Protein AF-A0A4V2YCQ0-F1 (afdb_monomer)

InterPro domains:
  IPR003675 CAAX prenyl protease 2/Lysostaphin resistance protein A-like domain [PF02517] (83-187)

Solvent-accessible surface area (backbone atoms only — not comparable to full-atom values): 12544 Å² total; per-residue (Å²): 129,51,56,66,46,39,62,51,50,31,45,42,30,39,70,73,67,66,42,65,42,38,52,44,40,11,78,81,47,42,80,56,61,72,57,30,61,57,32,40,56,44,32,50,50,26,51,54,44,36,53,56,40,32,58,52,45,44,76,76,55,75,55,100,60,66,82,59,85,74,95,51,56,76,57,49,68,84,68,27,50,62,58,46,51,51,40,71,66,45,38,46,50,35,35,35,18,49,39,43,45,34,59,20,42,43,23,51,53,52,45,64,70,37,81,89,65,92,78,77,85,59,77,65,62,50,56,50,38,70,40,68,59,56,20,36,51,55,26,19,52,52,53,43,69,75,47,60,46,32,75,40,35,34,54,35,52,30,50,51,40,40,53,36,34,48,47,19,64,72,49,20,26,42,42,59,34,27,33,36,48,16,51,51,52,40,50,68,50,46,51,31,44,39,23,65,51,66,73,69,68,84,66,54,41,70,46,53,64,64,49,42,65,37,42,53,59,27,51,50,52,30,51,52,47,49,54,52,49,39,60,74,67,62,56,67,47,83,129

Foldseek 3Di:
DLLVLLVVLLCCCCPVVVHHSQLLFFVVSDPPVVLLVVLLVLLVVLVVLLVVLQVVLCVVPPDPFGLDDDPFDFPDPVQQVVLLCCLVPPLLSNQVSLCSVQLRRQLVVQLVPQDDDPDDDDPPVSVVSNDSVVSQQVSLLVSLVVAQEDDLRSVQSSVLSSLQSVLCQLLRGNSNVSSNRSVVSSCLRSVCSRRVNPPCSRPHYYDDNSSSVSNVVSSVSSSVVSNVVSVVVVHDHDD

Organism: NCBI:txid2530375

Radius of gyration: 19.08 Å; Cα contacts (8 Å, |Δi|>4): 304; chains: 1; bounding box: 44×36×67 Å

Sequence (239 aa):
MLGVLTPLVLLAARLVQRRPWLSVASVVNRIRWRWLLLTCVPALGYLLLSLALGTLVEQIFPTDEPVTPDDGSWVGLAAFVVPALVILLLVPFQSAAEEFVFRGWLVQAVGAYGPDTVDGRSPWFKVIWRTPWPGLVISSVAFVSAHGYTGWAMADIFVFAMVVGWLTVRTGGLEAAITVHALNNVFAFLLPAAMGSLDGWDEQGGAPWTLLVVDLPCLAVYAAAVVWLAKRQRIARVS

Nearest PDB structures (foldseek):
  8ju5-assembly1_A  TM=2.177E-01  e=6.837E+00  Homo sapiens

Structure (mmCIF, N/CA/C/O backbone):
data_AF-A0A4V2YCQ0-F1
#
_entry.id   AF-A0A4V2YCQ0-F1
#
loop_
_atom_site.group_PDB
_atom_site.id
_atom_site.type_symbol
_atom_site.label_atom_id
_atom_site.label_alt_id
_atom_site.label_comp_id
_atom_site.label_asym_id
_atom_site.label_entity_id
_atom_site.label_seq_id
_atom_site.pdbx_PDB_ins_code
_atom_site.Cartn_x
_atom_site.Cartn_y
_atom_site.Cartn_z
_atom_site.occupancy
_atom_site.B_iso_or_equiv
_atom_site.auth_seq_id
_atom_site.auth_comp_id
_atom_site.auth_asym_id
_atom_site.auth_atom_id
_atom_site.pdbx_PDB_model_num
ATOM 1 N N . MET A 1 1 ? 0.955 -15.958 -6.058 1.00 50.44 1 MET A N 1
ATOM 2 C CA . MET A 1 1 ? 0.231 -16.844 -5.107 1.00 50.44 1 MET A CA 1
ATOM 3 C C . MET A 1 1 ? -0.636 -16.114 -4.062 1.00 50.44 1 MET A C 1
ATOM 5 O O . MET A 1 1 ? -1.374 -16.786 -3.354 1.00 50.44 1 MET A O 1
ATOM 9 N N . LEU A 1 2 ? -0.645 -14.774 -3.971 1.00 54.44 2 LEU A N 1
ATOM 10 C CA . LEU A 1 2 ? -1.292 -14.066 -2.848 1.00 54.44 2 LEU A CA 1
ATOM 11 C C . LEU A 1 2 ? -2.802 -13.794 -3.008 1.00 54.44 2 LEU A C 1
ATOM 13 O O . LEU A 1 2 ? -3.494 -13.650 -2.007 1.00 54.44 2 LEU A O 1
ATOM 17 N N . GLY A 1 3 ? -3.363 -13.841 -4.225 1.00 56.09 3 GLY A N 1
ATOM 18 C CA . GLY A 1 3 ? -4.815 -13.688 -4.440 1.00 56.09 3 GLY A CA 1
ATOM 19 C C . GLY A 1 3 ? -5.680 -14.755 -3.743 1.00 56.09 3 GLY A C 1
ATOM 20 O O . GLY A 1 3 ? -6.834 -14.504 -3.404 1.00 56.09 3 GLY A O 1
ATOM 21 N N . VAL A 1 4 ? -5.108 -15.930 -3.449 1.00 63.91 4 VAL A N 1
ATOM 22 C CA . VAL A 1 4 ? -5.769 -17.017 -2.696 1.00 63.91 4 VAL A CA 1
ATOM 23 C C . VAL A 1 4 ? -5.915 -16.672 -1.207 1.00 63.91 4 VAL A C 1
ATOM 25 O O . VAL A 1 4 ? -6.742 -17.259 -0.506 1.00 63.91 4 VAL A O 1
ATOM 28 N N . LEU A 1 5 ? -5.164 -15.688 -0.706 1.00 76.50 5 LEU A N 1
ATOM 29 C CA . LEU A 1 5 ? -5.215 -15.304 0.700 1.00 76.50 5 LEU A CA 1
ATOM 30 C C . LEU A 1 5 ? -6.461 -14.487 1.045 1.00 76.50 5 LEU A C 1
ATOM 32 O O . LEU A 1 5 ? -6.921 -14.568 2.182 1.00 76.50 5 LEU A O 1
ATOM 36 N N . THR A 1 6 ? -7.066 -13.755 0.099 1.00 79.94 6 THR A N 1
ATOM 37 C CA . THR A 1 6 ? -8.280 -12.974 0.397 1.00 79.94 6 THR A CA 1
ATOM 38 C C . THR A 1 6 ? -9.436 -13.869 0.854 1.00 79.94 6 THR A C 1
ATOM 40 O O . THR A 1 6 ? -9.960 -13.621 1.941 1.00 79.94 6 THR A O 1
ATOM 43 N N . PRO A 1 7 ? -9.816 -14.949 0.134 1.00 81.44 7 PRO A N 1
ATOM 44 C CA . PRO A 1 7 ? -10.815 -15.893 0.631 1.00 81.44 7 PRO A CA 1
ATOM 45 C C . PRO A 1 7 ? -10.468 -16.474 2.006 1.00 81.44 7 PRO A C 1
ATOM 47 O O . PRO A 1 7 ? -11.339 -16.540 2.870 1.00 81.44 7 PRO A O 1
ATOM 50 N N . LEU A 1 8 ? -9.203 -16.840 2.244 1.00 85.38 8 LEU A N 1
ATOM 51 C CA . LEU A 1 8 ? -8.760 -17.399 3.526 1.00 85.38 8 LEU A CA 1
ATOM 52 C C . LEU A 1 8 ? -8.914 -16.400 4.676 1.00 85.38 8 LEU A C 1
ATOM 54 O O . LEU A 1 8 ? -9.404 -16.769 5.741 1.00 85.38 8 LEU A O 1
ATOM 58 N N . VAL A 1 9 ? -8.574 -15.131 4.453 1.00 84.31 9 VAL A N 1
ATOM 59 C CA . VAL A 1 9 ? -8.764 -14.051 5.430 1.00 84.31 9 VAL A CA 1
ATOM 60 C C . VAL A 1 9 ? -10.245 -13.849 5.755 1.00 84.31 9 VAL A C 1
ATOM 62 O O . VAL A 1 9 ? -10.619 -13.755 6.928 1.00 84.31 9 VAL A O 1
ATOM 65 N N . LEU A 1 10 ? -11.104 -13.816 4.734 1.00 85.25 10 LEU A N 1
ATOM 66 C CA . LEU A 1 10 ? -12.549 -13.649 4.917 1.00 85.25 10 LEU A CA 1
ATOM 67 C C . LEU A 1 10 ? -13.162 -14.840 5.671 1.00 85.25 10 LEU A C 1
ATOM 69 O O . LEU A 1 10 ? -14.001 -14.653 6.560 1.00 85.25 10 LEU A O 1
ATOM 73 N N . LEU A 1 11 ? -12.713 -16.059 5.360 1.00 86.38 11 LEU A N 1
ATOM 74 C CA . LEU A 1 11 ? -13.112 -17.278 6.061 1.00 86.38 11 LEU A CA 1
ATOM 75 C C . LEU A 1 11 ? -12.599 -17.293 7.503 1.00 86.38 11 LEU A C 1
ATOM 77 O O . LEU A 1 11 ? -13.373 -17.605 8.404 1.00 86.38 11 LEU A O 1
ATOM 81 N N . ALA A 1 12 ? -11.352 -16.893 7.758 1.00 85.62 12 ALA A N 1
ATOM 82 C CA . ALA A 1 12 ? -10.812 -16.775 9.111 1.00 85.62 12 ALA A CA 1
ATOM 83 C C . ALA A 1 12 ? -11.624 -15.773 9.950 1.00 85.62 12 ALA A C 1
ATOM 85 O O . ALA A 1 12 ? -12.001 -16.074 11.085 1.00 85.62 12 ALA A O 1
ATOM 86 N N . ALA A 1 13 ? -11.985 -14.620 9.376 1.00 84.00 13 ALA A N 1
ATOM 87 C CA . ALA A 1 13 ? -12.852 -13.648 10.037 1.00 84.00 13 ALA A CA 1
ATOM 88 C C . ALA A 1 13 ? -14.231 -14.244 10.383 1.00 84.00 13 ALA A C 1
ATOM 90 O O . ALA A 1 13 ? -14.719 -14.086 11.505 1.00 84.00 13 ALA A O 1
ATOM 91 N N . ARG A 1 14 ? -14.851 -14.973 9.448 1.00 87.81 14 ARG A N 1
ATOM 92 C CA . ARG A 1 14 ? -16.209 -15.509 9.627 1.00 87.81 14 ARG A CA 1
ATOM 93 C C . ARG A 1 14 ? -16.289 -16.747 10.516 1.00 87.81 14 ARG A C 1
ATOM 95 O O . ARG A 1 14 ? -17.234 -16.856 11.302 1.00 87.81 14 ARG A O 1
ATOM 102 N N . LEU A 1 15 ? -15.369 -17.689 10.327 1.00 89.50 15 LEU A N 1
ATOM 103 C CA . LEU A 1 15 ? -15.411 -19.033 10.906 1.00 89.50 15 LEU A CA 1
ATOM 104 C C . LEU A 1 15 ? -14.637 -19.113 12.222 1.00 89.50 15 LEU A C 1
ATOM 106 O O . LEU A 1 15 ? -15.140 -19.697 13.178 1.00 89.50 15 LEU A O 1
ATOM 110 N N . VAL A 1 16 ? -13.454 -18.493 12.289 1.00 87.00 16 VAL A N 1
ATOM 111 C CA . VAL A 1 16 ? -12.595 -18.528 13.484 1.00 87.00 16 VAL A CA 1
ATOM 112 C C . VAL A 1 16 ? -12.946 -17.376 14.422 1.00 87.00 16 VAL A C 1
ATOM 114 O O . VAL A 1 16 ? -13.265 -17.598 15.586 1.00 87.00 16 VAL A O 1
ATOM 117 N N . GLN A 1 17 ? -12.961 -16.144 13.907 1.00 84.88 17 GLN A N 1
ATOM 118 C CA . GLN A 1 17 ? -13.181 -14.935 14.715 1.00 84.88 17 GLN A CA 1
ATOM 119 C C . GLN A 1 17 ? -14.668 -14.580 14.898 1.00 84.88 17 GLN A C 1
ATOM 121 O O . GLN A 1 17 ? -14.986 -13.638 15.618 1.00 84.88 17 GLN A O 1
ATOM 126 N N . ARG A 1 18 ? -15.582 -15.320 14.248 1.00 87.62 18 ARG A N 1
ATOM 127 C CA . ARG A 1 18 ? -17.049 -15.178 14.356 1.00 87.62 18 ARG A CA 1
ATOM 128 C C . ARG A 1 18 ? -17.575 -13.749 14.156 1.00 87.62 18 ARG A C 1
ATOM 130 O O . ARG A 1 18 ? -18.602 -13.376 14.719 1.00 87.62 18 ARG A O 1
ATOM 137 N N . ARG A 1 19 ? -16.914 -12.967 13.305 1.00 88.75 19 ARG A N 1
ATOM 138 C CA . ARG A 1 19 ? -17.317 -11.603 12.926 1.00 88.75 19 ARG A CA 1
ATOM 139 C C . ARG A 1 19 ? -17.749 -11.546 11.455 1.00 88.75 19 ARG A C 1
ATOM 141 O O . ARG A 1 19 ? -17.510 -12.506 10.716 1.00 88.75 19 ARG A O 1
ATOM 148 N N . PRO A 1 20 ? -18.409 -10.468 10.991 1.00 89.50 20 PRO A N 1
ATOM 149 C CA . PRO A 1 20 ? -18.735 -10.322 9.578 1.00 89.50 20 PRO A CA 1
ATOM 150 C C . PRO A 1 20 ? -17.465 -10.438 8.728 1.00 89.50 20 PRO A C 1
ATOM 152 O O . PRO A 1 20 ? -16.500 -9.726 8.961 1.00 89.50 20 PRO A O 1
ATOM 155 N N . TRP A 1 21 ? -17.471 -11.319 7.730 1.00 88.69 21 TRP A N 1
ATOM 156 C CA . TRP A 1 21 ? -16.354 -11.540 6.803 1.00 88.69 21 TRP A CA 1
ATOM 157 C C . TRP A 1 21 ? -15.720 -10.247 6.262 1.00 88.69 21 TRP A C 1
ATOM 159 O O . TRP A 1 21 ? -14.503 -10.099 6.271 1.00 88.69 21 TRP A O 1
ATOM 169 N N . LEU A 1 22 ? -16.540 -9.271 5.863 1.00 90.88 22 LEU A N 1
ATOM 170 C CA . LEU A 1 22 ? -16.083 -7.993 5.316 1.00 90.88 22 LEU A CA 1
ATOM 171 C C . LEU A 1 22 ? -15.735 -6.928 6.371 1.00 90.88 22 LEU A C 1
ATOM 173 O O . LEU A 1 22 ? -15.397 -5.809 5.987 1.00 90.88 22 LEU A O 1
ATOM 177 N N . SER A 1 23 ? -15.743 -7.242 7.672 1.00 91.00 23 SER A N 1
ATOM 178 C CA . SER A 1 23 ? -15.248 -6.320 8.715 1.00 91.00 23 SER A CA 1
ATOM 179 C C . SER A 1 23 ? -13.762 -5.997 8.557 1.00 91.00 23 SER A C 1
ATOM 181 O O . SER A 1 23 ? -13.260 -5.005 9.078 1.00 91.00 23 SER A O 1
ATOM 183 N N . VAL A 1 24 ? -13.049 -6.850 7.824 1.00 92.75 24 VAL A N 1
ATOM 184 C CA . VAL A 1 24 ? -11.653 -6.654 7.439 1.00 92.75 24 VAL A CA 1
ATOM 185 C C . VAL A 1 24 ? -11.507 -5.507 6.430 1.00 92.75 24 VAL A C 1
ATOM 187 O O . VAL A 1 24 ? -10.504 -4.803 6.450 1.00 92.75 24 VAL A O 1
ATOM 190 N N . ALA A 1 25 ? -12.517 -5.286 5.580 1.00 94.44 25 ALA A N 1
ATOM 191 C CA . ALA A 1 25 ? -12.468 -4.307 4.496 1.00 94.44 25 ALA A CA 1
ATOM 192 C C . ALA A 1 25 ? -12.643 -2.865 4.995 1.00 94.44 25 ALA A C 1
ATOM 194 O O . ALA A 1 25 ? -11.950 -1.952 4.545 1.00 94.44 25 ALA A O 1
ATOM 195 N N . SER A 1 26 ? -13.604 -2.651 5.896 1.00 96.00 26 SER A N 1
ATOM 196 C CA . SER A 1 26 ? -13.897 -1.344 6.484 1.00 96.00 26 SER A CA 1
ATOM 197 C C . SER A 1 26 ? -14.815 -1.457 7.701 1.00 96.00 26 SER A C 1
ATOM 199 O O . SER A 1 26 ? -15.478 -2.474 7.914 1.00 96.00 26 SER A O 1
ATOM 201 N N . VAL A 1 27 ? -14.949 -0.355 8.442 1.00 94.62 27 VAL A N 1
ATOM 202 C CA . VAL A 1 27 ? -15.878 -0.218 9.579 1.00 94.62 27 VAL A CA 1
ATOM 203 C C . VAL A 1 27 ? -17.353 -0.376 9.187 1.00 94.62 27 VAL A C 1
ATOM 205 O O . VAL A 1 27 ? -18.195 -0.600 10.050 1.00 94.62 27 VAL A O 1
ATOM 208 N N . VAL A 1 28 ? -17.683 -0.272 7.893 1.00 95.38 28 VAL A N 1
ATOM 209 C CA . VAL A 1 28 ? -19.045 -0.472 7.364 1.00 95.38 28 VAL A CA 1
ATOM 210 C C . VAL A 1 28 ? -19.243 -1.858 6.737 1.00 95.38 28 VAL A C 1
ATOM 212 O O . VAL A 1 28 ? -20.262 -2.089 6.090 1.00 95.38 28 VAL A O 1
ATOM 215 N N . ASN A 1 29 ? -18.289 -2.779 6.917 1.00 94.19 29 ASN A N 1
ATOM 216 C CA . ASN A 1 29 ? -18.328 -4.158 6.417 1.00 94.19 29 ASN A CA 1
ATOM 217 C C . ASN A 1 29 ? -18.487 -4.278 4.887 1.00 94.19 29 ASN A C 1
ATOM 219 O O . ASN A 1 29 ? -19.166 -5.179 4.397 1.00 94.19 29 ASN A O 1
ATOM 223 N N . ARG A 1 30 ? -17.901 -3.354 4.118 1.00 94.69 30 ARG A N 1
ATOM 224 C CA . ARG A 1 30 ? -17.874 -3.393 2.642 1.00 94.69 30 ARG A CA 1
ATOM 225 C C . ARG A 1 30 ? -16.781 -2.496 2.075 1.00 94.69 30 ARG A C 1
ATOM 227 O O . ARG A 1 30 ? -16.383 -1.534 2.726 1.00 94.69 30 ARG A O 1
ATOM 234 N N . ILE A 1 31 ? -16.374 -2.738 0.833 1.00 96.06 31 ILE A N 1
ATOM 235 C CA . ILE A 1 31 ? -15.553 -1.778 0.088 1.00 96.06 31 ILE A CA 1
ATOM 236 C C . ILE A 1 31 ? -16.415 -0.575 -0.295 1.00 96.06 31 ILE A C 1
ATOM 238 O O . ILE A 1 31 ? -17.474 -0.709 -0.919 1.00 96.06 31 ILE A O 1
ATOM 242 N N . ARG A 1 32 ? -15.971 0.624 0.082 1.00 97.25 32 ARG A N 1
ATOM 243 C CA . ARG A 1 32 ? -16.622 1.880 -0.296 1.00 97.25 32 ARG A CA 1
ATOM 244 C C . ARG A 1 32 ? -16.119 2.282 -1.679 1.00 97.25 32 ARG A C 1
ATOM 246 O O . ARG A 1 32 ? -15.252 3.136 -1.794 1.00 97.25 32 ARG A O 1
ATOM 253 N N . TRP A 1 33 ? -16.677 1.690 -2.735 1.00 97.00 33 TRP A N 1
ATOM 254 C CA . TRP A 1 33 ? -16.222 1.889 -4.122 1.00 97.00 33 TRP A CA 1
ATOM 255 C C . TRP A 1 33 ? -16.051 3.353 -4.531 1.00 97.00 33 TRP A C 1
ATOM 257 O O . TRP A 1 33 ? -15.030 3.717 -5.100 1.00 97.00 33 TRP A O 1
ATOM 267 N N . ARG A 1 34 ? -17.002 4.225 -4.174 1.00 97.06 34 ARG A N 1
ATOM 268 C CA . ARG A 1 34 ? -16.870 5.666 -4.438 1.00 97.06 34 ARG A CA 1
ATOM 269 C C . ARG A 1 34 ? -15.651 6.273 -3.734 1.00 97.06 34 ARG A C 1
ATOM 271 O O . ARG A 1 34 ? -14.993 7.125 -4.309 1.00 97.06 34 ARG A O 1
ATOM 278 N N . TRP A 1 35 ? -15.361 5.858 -2.502 1.00 97.94 35 TRP A N 1
ATOM 279 C CA . TRP A 1 35 ? -14.178 6.310 -1.770 1.00 97.94 35 TRP A CA 1
ATOM 280 C C . TRP A 1 35 ? -12.891 5.767 -2.394 1.00 97.94 35 TRP A C 1
ATOM 282 O O . TRP A 1 35 ? -11.982 6.551 -2.625 1.00 97.94 35 TRP A O 1
ATOM 292 N N . LEU A 1 36 ? -12.866 4.481 -2.756 1.00 98.06 36 LEU A N 1
ATOM 293 C CA . LEU A 1 36 ? -11.752 3.843 -3.464 1.00 98.06 36 LEU A CA 1
ATOM 294 C C . LEU A 1 36 ? -11.399 4.589 -4.758 1.00 98.06 36 LEU A C 1
ATOM 296 O O . LEU A 1 36 ? -10.252 4.970 -4.963 1.00 98.06 36 LEU A O 1
ATOM 300 N N . LEU A 1 37 ? -12.398 4.883 -5.595 1.00 97.62 37 LEU A N 1
ATOM 301 C CA . LEU A 1 37 ? -12.187 5.637 -6.834 1.00 97.62 37 LEU A CA 1
ATOM 302 C C . LEU A 1 37 ? -11.704 7.071 -6.569 1.00 97.62 37 LEU A C 1
ATOM 304 O O . LEU A 1 37 ? -10.873 7.592 -7.307 1.00 97.62 37 LEU A O 1
ATOM 308 N N . LEU A 1 38 ? -12.193 7.718 -5.508 1.00 97.88 38 LEU A N 1
ATOM 309 C CA . LEU A 1 38 ? -11.736 9.056 -5.123 1.00 97.88 38 LEU A CA 1
ATOM 310 C C . LEU A 1 38 ? -10.291 9.054 -4.608 1.00 97.88 38 LEU A C 1
ATOM 312 O O . LEU A 1 38 ? -9.570 10.020 -4.856 1.00 97.88 38 LEU A O 1
ATOM 316 N N . THR A 1 39 ? -9.849 7.990 -3.929 1.00 98.06 39 THR A N 1
ATOM 317 C CA . THR A 1 39 ? -8.457 7.847 -3.476 1.00 98.06 39 THR A CA 1
ATOM 318 C C . THR A 1 39 ? -7.479 7.561 -4.614 1.00 98.06 39 THR A C 1
ATOM 320 O O . THR A 1 39 ? -6.279 7.737 -4.416 1.00 98.06 39 THR A O 1
ATOM 323 N N . CYS A 1 40 ? -7.957 7.241 -5.824 1.00 98.12 40 CYS A N 1
ATOM 324 C CA . CYS A 1 40 ? -7.090 7.154 -7.005 1.00 98.12 40 CYS A CA 1
ATOM 325 C C . CYS A 1 40 ? -6.440 8.500 -7.323 1.00 98.12 40 CYS A C 1
ATOM 327 O O . CYS A 1 40 ? -5.292 8.530 -7.739 1.00 98.12 40 CYS A O 1
ATOM 329 N N . VAL A 1 41 ? -7.128 9.621 -7.081 1.00 98.25 41 VAL A N 1
ATOM 330 C CA . VAL A 1 41 ? -6.589 10.962 -7.360 1.00 98.25 41 VAL A CA 1
ATOM 331 C C . VAL A 1 41 ? -5.325 11.268 -6.539 1.00 98.25 41 VAL A C 1
ATOM 333 O O . VAL A 1 41 ? -4.296 11.557 -7.147 1.00 98.25 41 VAL A O 1
ATOM 336 N N . PRO A 1 42 ? -5.328 11.196 -5.190 1.00 98.31 42 PRO A N 1
ATOM 337 C CA . PRO A 1 42 ? -4.104 11.404 -4.421 1.00 98.31 42 PRO A CA 1
ATOM 338 C C . PRO A 1 42 ? -3.047 10.326 -4.687 1.00 98.31 42 PRO A C 1
ATOM 340 O O . PRO A 1 42 ? -1.866 10.645 -4.628 1.00 98.31 42 PRO A O 1
ATOM 343 N N . ALA A 1 43 ? -3.433 9.089 -5.015 1.00 98.25 43 ALA A N 1
ATOM 344 C CA . ALA A 1 43 ? -2.475 8.035 -5.351 1.00 98.25 43 ALA A CA 1
ATOM 345 C C . ALA A 1 43 ? -1.763 8.292 -6.693 1.00 98.25 43 ALA A C 1
ATOM 347 O O . ALA A 1 43 ? -0.556 8.111 -6.792 1.00 98.25 43 ALA A O 1
ATOM 348 N N . LEU A 1 44 ? -2.471 8.803 -7.705 1.00 98.06 44 LEU A N 1
ATOM 349 C CA . LEU A 1 44 ? -1.846 9.299 -8.936 1.00 98.06 44 LEU A CA 1
ATOM 350 C C . LEU A 1 44 ? -0.938 10.502 -8.650 1.00 98.06 44 LEU A C 1
ATOM 352 O O . LEU A 1 44 ? 0.148 10.594 -9.209 1.00 98.06 4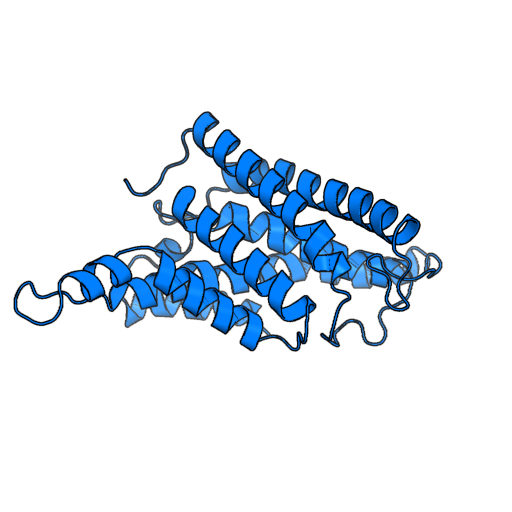4 LEU A O 1
ATOM 356 N N . GLY A 1 45 ? -1.349 11.399 -7.746 1.00 98.12 45 GLY A N 1
ATOM 357 C CA . GLY A 1 45 ? -0.505 12.505 -7.285 1.00 98.12 45 GLY A CA 1
ATOM 358 C C . GLY A 1 45 ? 0.790 12.032 -6.617 1.00 98.12 45 GLY A C 1
ATOM 359 O O . GLY A 1 45 ? 1.844 12.598 -6.886 1.00 98.12 45 GLY A O 1
ATOM 360 N N . TYR A 1 46 ? 0.719 10.976 -5.802 1.00 98.06 46 TYR A N 1
ATOM 361 C CA . TYR A 1 46 ? 1.881 10.308 -5.213 1.00 98.06 46 TYR A CA 1
ATOM 362 C C . TYR A 1 46 ? 2.834 9.780 -6.292 1.00 98.06 46 TYR A C 1
ATOM 364 O O . TYR A 1 46 ? 4.018 10.091 -6.245 1.00 98.06 46 TYR A O 1
ATOM 372 N N . LEU A 1 47 ? 2.319 9.073 -7.304 1.00 96.19 47 LEU A N 1
ATOM 373 C CA . LEU A 1 47 ? 3.139 8.542 -8.398 1.00 96.19 47 LEU A CA 1
ATOM 374 C C . LEU A 1 47 ? 3.825 9.642 -9.209 1.00 96.19 47 LEU A C 1
ATOM 376 O O . LEU A 1 47 ? 5.022 9.568 -9.467 1.00 96.19 47 LEU A O 1
ATOM 380 N N . LEU A 1 48 ? 3.079 10.679 -9.596 1.00 96.31 48 LEU A N 1
ATOM 381 C CA . LEU A 1 48 ? 3.633 11.797 -10.363 1.00 96.31 48 LEU A CA 1
ATOM 382 C C . LEU A 1 48 ? 4.703 12.550 -9.571 1.00 96.31 48 LEU A C 1
ATOM 384 O O . LEU A 1 48 ? 5.720 12.945 -10.137 1.00 96.31 48 LEU A O 1
ATOM 388 N N . LEU A 1 49 ? 4.482 12.738 -8.268 1.00 96.88 49 LEU A N 1
ATOM 389 C CA . LEU A 1 49 ? 5.461 13.371 -7.396 1.00 96.88 49 LEU A CA 1
ATOM 390 C C . LEU A 1 49 ? 6.703 12.493 -7.214 1.00 96.88 49 LEU A C 1
ATOM 392 O O . LEU A 1 49 ? 7.807 13.021 -7.274 1.00 96.88 49 LEU A O 1
ATOM 396 N N . SER A 1 50 ? 6.528 11.180 -7.056 1.00 94.88 50 SER A N 1
ATOM 397 C CA . SER A 1 50 ? 7.628 10.219 -6.940 1.00 94.88 50 SER A CA 1
ATOM 398 C C . SER A 1 50 ? 8.502 10.217 -8.197 1.00 94.88 50 SER A C 1
ATOM 400 O O . SER A 1 50 ? 9.715 10.359 -8.093 1.00 94.88 50 SER A O 1
ATOM 402 N N . LEU A 1 51 ? 7.900 10.218 -9.393 1.00 92.31 51 LEU A N 1
ATOM 403 C CA . LEU A 1 51 ? 8.637 10.349 -10.657 1.00 92.31 51 LEU A CA 1
ATOM 404 C C . LEU A 1 51 ? 9.378 11.694 -10.768 1.00 92.31 51 LEU A C 1
ATOM 406 O O . LEU A 1 51 ? 10.551 11.742 -11.141 1.00 92.31 51 LEU A O 1
ATOM 410 N N . ALA A 1 52 ? 8.712 12.802 -10.431 1.00 94.19 52 ALA A N 1
ATOM 411 C CA . ALA A 1 52 ? 9.312 14.135 -10.506 1.00 94.19 52 ALA A CA 1
ATOM 412 C C . ALA A 1 52 ? 10.470 14.319 -9.509 1.00 94.19 52 ALA A C 1
ATOM 414 O O . ALA A 1 52 ? 11.487 14.924 -9.841 1.00 94.19 52 ALA A O 1
ATOM 415 N N . LEU A 1 53 ? 10.331 13.804 -8.287 1.00 94.44 53 LEU A N 1
ATOM 416 C CA . LEU A 1 53 ? 11.386 13.871 -7.279 1.00 94.44 53 LEU A CA 1
ATOM 417 C C . LEU A 1 53 ? 12.499 12.857 -7.543 1.00 94.44 53 LEU A C 1
ATOM 419 O O . LEU A 1 53 ? 13.653 13.204 -7.328 1.00 94.44 53 LEU A O 1
ATOM 423 N N . GLY A 1 54 ? 12.181 11.662 -8.045 1.00 91.75 54 GLY A N 1
ATOM 424 C CA . GLY A 1 54 ? 13.165 10.659 -8.456 1.00 91.75 54 GLY A CA 1
ATOM 425 C C . GLY A 1 54 ? 14.123 11.220 -9.503 1.00 91.75 54 GLY A C 1
ATOM 426 O O . GLY A 1 54 ? 15.326 11.276 -9.264 1.00 91.75 54 GLY A O 1
ATOM 427 N N . THR A 1 55 ? 13.575 11.770 -10.591 1.00 90.00 55 THR A N 1
ATOM 428 C CA . THR A 1 55 ? 14.375 12.410 -11.653 1.00 90.00 55 THR A CA 1
ATOM 429 C C . THR A 1 55 ? 15.200 13.599 -11.150 1.00 90.00 55 THR A C 1
ATOM 431 O O . THR A 1 55 ? 16.355 13.764 -11.536 1.00 90.00 55 THR A O 1
ATOM 434 N N . LEU A 1 56 ? 14.646 14.433 -10.261 1.00 91.88 56 LEU A N 1
ATOM 435 C CA . LEU A 1 56 ? 15.384 15.551 -9.665 1.00 91.88 56 LEU A CA 1
ATOM 436 C C . LEU A 1 56 ? 16.531 15.069 -8.765 1.00 91.88 56 LEU A C 1
ATOM 438 O O . LEU A 1 56 ? 17.622 15.635 -8.796 1.00 91.88 56 LEU A O 1
ATOM 442 N N . VAL A 1 57 ? 16.287 14.052 -7.940 1.00 90.94 57 VAL A N 1
ATOM 443 C CA . VAL A 1 57 ? 17.285 13.523 -7.007 1.00 90.94 57 VAL A CA 1
ATOM 444 C C . VAL A 1 57 ? 18.422 12.845 -7.755 1.00 90.94 57 VAL A C 1
ATOM 446 O O . VAL A 1 57 ? 19.565 13.075 -7.383 1.00 90.94 57 VAL A O 1
ATOM 449 N N . GLU A 1 58 ? 18.151 12.120 -8.837 1.00 87.88 58 GLU A N 1
ATOM 450 C CA . GLU A 1 58 ? 19.192 11.545 -9.701 1.00 87.88 58 GLU A CA 1
ATOM 451 C C . GLU A 1 58 ? 20.101 12.613 -10.321 1.00 87.88 58 GLU A C 1
ATOM 453 O O . GLU A 1 58 ? 21.315 12.434 -10.383 1.00 87.88 58 GLU A O 1
ATOM 458 N N . GLN A 1 59 ? 19.543 13.762 -10.720 1.00 88.56 59 GLN A N 1
ATOM 459 C CA . GLN A 1 59 ? 20.335 14.878 -11.250 1.00 88.56 59 GLN A CA 1
ATOM 460 C C . GLN A 1 59 ? 21.258 15.517 -10.201 1.00 88.56 59 GLN A C 1
ATOM 462 O O . GLN A 1 59 ? 22.291 16.085 -10.556 1.00 88.56 59 GLN A O 1
ATOM 467 N N . ILE A 1 60 ? 20.888 15.461 -8.918 1.00 91.00 60 ILE A N 1
ATOM 468 C CA . ILE A 1 60 ? 21.645 16.076 -7.816 1.00 91.00 60 ILE A CA 1
ATOM 469 C C . ILE A 1 60 ? 22.613 15.068 -7.175 1.00 91.00 60 ILE A C 1
ATOM 471 O O . ILE A 1 60 ? 23.729 15.429 -6.799 1.00 91.00 60 ILE A O 1
ATOM 475 N N . PHE A 1 61 ? 22.184 13.815 -7.046 1.00 88.00 61 PHE A N 1
ATOM 476 C CA . PHE A 1 61 ? 22.872 12.714 -6.379 1.00 88.00 61 PHE A CA 1
ATOM 477 C C . PHE A 1 61 ? 22.898 11.486 -7.300 1.00 88.00 61 PHE A C 1
ATOM 479 O O . PHE A 1 61 ? 22.155 10.533 -7.057 1.00 88.00 61 PHE A O 1
ATOM 486 N N . PRO A 1 62 ? 23.731 11.487 -8.353 1.00 82.25 62 PRO A N 1
ATOM 487 C CA . PRO A 1 62 ? 23.849 10.333 -9.234 1.00 82.25 62 PRO A CA 1
ATOM 488 C C . PRO A 1 62 ? 24.351 9.120 -8.440 1.00 82.25 62 PRO A C 1
ATOM 490 O O . PRO A 1 62 ? 25.363 9.198 -7.736 1.00 82.25 62 PRO A O 1
ATOM 493 N N . THR A 1 63 ? 23.623 8.011 -8.537 1.00 74.19 63 THR A N 1
ATOM 494 C CA . THR A 1 63 ? 23.936 6.723 -7.907 1.00 74.19 63 THR A CA 1
ATOM 495 C C . THR A 1 63 ? 24.099 5.647 -8.976 1.00 74.19 63 THR A C 1
ATOM 497 O O . THR A 1 63 ? 23.461 5.727 -10.021 1.00 74.19 63 THR A O 1
ATOM 500 N N . ASP A 1 64 ? 24.921 4.627 -8.707 1.00 75.25 64 ASP A N 1
ATOM 501 C CA . ASP A 1 64 ? 25.107 3.484 -9.624 1.00 75.25 64 ASP A CA 1
ATOM 502 C C . ASP A 1 64 ? 23.841 2.609 -9.748 1.00 75.25 64 ASP A C 1
ATOM 504 O O . ASP A 1 64 ? 23.703 1.841 -10.693 1.00 75.25 64 ASP A O 1
ATOM 508 N N . GLU A 1 65 ? 22.905 2.748 -8.804 1.00 72.25 65 GLU A N 1
ATOM 509 C CA . GLU A 1 65 ? 21.551 2.198 -8.878 1.00 72.25 65 GLU A CA 1
ATOM 510 C C . GLU A 1 65 ? 20.556 3.359 -9.012 1.00 72.25 65 GLU A C 1
ATOM 512 O O . GLU A 1 65 ? 20.354 4.085 -8.029 1.00 72.25 65 GLU A O 1
ATOM 517 N N . PRO A 1 66 ? 19.984 3.610 -10.202 1.00 67.50 66 PRO A N 1
ATOM 518 C CA . PRO A 1 66 ? 19.020 4.686 -10.392 1.00 67.50 66 PRO A CA 1
ATOM 519 C C . PRO A 1 66 ? 17.696 4.378 -9.675 1.00 67.50 66 PRO A C 1
ATOM 521 O O . PRO A 1 66 ? 17.323 3.225 -9.458 1.00 67.50 66 PRO A O 1
ATOM 524 N N . VAL A 1 67 ? 16.990 5.434 -9.267 1.00 68.88 67 VAL A N 1
ATOM 525 C CA . VAL A 1 67 ? 15.670 5.337 -8.617 1.00 68.88 67 VAL A CA 1
ATOM 526 C C . VAL A 1 67 ? 14.581 5.112 -9.671 1.00 68.88 67 VAL A C 1
ATOM 528 O O . VAL A 1 67 ? 13.557 4.482 -9.401 1.00 68.88 67 VAL A O 1
ATOM 531 N N . THR A 1 68 ? 14.798 5.631 -10.876 1.00 67.00 68 THR A N 1
ATOM 532 C CA . THR A 1 68 ? 13.969 5.426 -12.054 1.00 67.00 68 THR A CA 1
ATOM 533 C C . THR A 1 68 ? 14.507 4.259 -12.892 1.00 67.00 68 THR A C 1
ATOM 535 O O . THR A 1 68 ? 15.714 4.022 -12.924 1.00 67.00 68 THR A O 1
ATOM 538 N N . PRO A 1 69 ? 13.624 3.460 -13.520 1.00 62.38 69 PRO A N 1
ATOM 539 C CA . PRO A 1 69 ? 14.058 2.296 -14.283 1.00 62.38 69 PRO A CA 1
ATOM 540 C C . PRO A 1 69 ? 14.862 2.693 -15.536 1.00 62.38 69 PRO A C 1
ATOM 542 O O . PRO A 1 69 ? 14.580 3.718 -16.151 1.00 62.38 69 PRO A O 1
ATOM 545 N N . ASP A 1 70 ? 15.831 1.833 -15.870 1.00 63.88 70 ASP A N 1
ATOM 546 C CA . ASP A 1 70 ? 16.905 1.977 -16.869 1.00 63.88 70 ASP A CA 1
ATOM 547 C C . ASP A 1 70 ? 16.443 2.355 -18.294 1.00 63.88 70 ASP A C 1
ATOM 549 O O . ASP A 1 70 ? 15.265 2.216 -18.640 1.00 63.88 70 ASP A O 1
ATOM 553 N N . ASP A 1 71 ? 17.405 2.754 -19.134 1.00 62.69 71 ASP A N 1
ATOM 554 C CA . ASP A 1 71 ? 17.303 3.321 -20.494 1.00 62.69 71 ASP A CA 1
ATOM 555 C C . ASP A 1 71 ? 16.742 2.356 -21.571 1.00 62.69 71 ASP A C 1
ATOM 557 O O . ASP A 1 71 ? 17.131 2.386 -22.747 1.00 62.69 71 ASP A O 1
ATOM 561 N N . GLY A 1 72 ? 15.838 1.451 -21.201 1.00 69.38 72 GLY A N 1
ATOM 562 C CA . GLY A 1 72 ? 15.248 0.488 -22.117 1.00 69.38 72 GLY A CA 1
ATOM 563 C C . GLY A 1 72 ? 14.424 1.164 -23.217 1.00 69.38 72 GLY A C 1
ATOM 564 O O . GLY A 1 72 ? 13.741 2.172 -23.025 1.00 69.38 72 GLY A O 1
ATOM 565 N N . SER A 1 73 ? 14.474 0.596 -24.420 1.00 83.19 73 SER A N 1
ATOM 566 C CA . SER A 1 73 ? 13.701 1.093 -25.557 1.00 83.19 73 SER A CA 1
ATOM 567 C C . SER A 1 73 ? 12.298 0.488 -25.580 1.00 83.19 73 SER A C 1
ATOM 569 O O . SER A 1 73 ? 12.117 -0.682 -25.249 1.00 83.19 73 SER A O 1
ATOM 571 N N . TRP A 1 74 ? 11.312 1.251 -26.054 1.00 91.25 74 TRP A N 1
ATOM 572 C CA . TRP A 1 74 ? 9.945 0.760 -26.244 1.00 91.25 74 TRP A CA 1
ATOM 573 C C . TRP A 1 74 ? 9.905 -0.549 -27.054 1.00 91.25 74 TRP A C 1
ATOM 575 O O . TRP A 1 74 ? 10.297 -0.577 -28.221 1.00 91.25 74 TRP A O 1
ATOM 585 N N . VAL A 1 75 ? 9.355 -1.614 -26.460 1.00 91.50 75 VAL A N 1
ATOM 586 C CA . VAL A 1 75 ? 9.337 -2.972 -27.050 1.00 91.50 75 VAL A CA 1
ATOM 587 C C . VAL A 1 75 ? 8.342 -3.166 -28.195 1.00 91.50 75 VAL A C 1
ATOM 589 O O . VAL A 1 75 ? 8.301 -4.223 -28.827 1.00 91.50 75 VAL A O 1
ATOM 592 N N . GLY A 1 76 ? 7.508 -2.165 -28.472 1.00 94.12 76 GLY A N 1
ATOM 593 C CA . GLY A 1 76 ? 6.422 -2.278 -29.439 1.00 94.12 76 GLY A CA 1
ATOM 594 C C . GLY A 1 76 ? 5.135 -2.849 -28.838 1.00 94.12 76 GLY A C 1
ATOM 595 O O . GLY A 1 76 ? 5.131 -3.656 -27.910 1.00 94.12 76 GLY A O 1
ATOM 596 N N . LEU A 1 77 ? 3.998 -2.454 -29.421 1.00 94.06 77 LEU A N 1
ATOM 597 C CA . LEU A 1 77 ? 2.669 -2.808 -28.909 1.00 94.06 77 LEU A CA 1
ATOM 598 C C . LEU A 1 77 ? 2.453 -4.329 -28.832 1.00 94.06 77 LEU A C 1
ATOM 600 O O . LEU A 1 77 ? 1.868 -4.818 -27.871 1.00 94.06 77 LEU A O 1
ATOM 604 N N . ALA A 1 78 ? 2.944 -5.078 -29.822 1.00 93.56 78 ALA A N 1
ATOM 605 C CA . ALA A 1 78 ? 2.761 -6.526 -29.891 1.00 93.56 78 ALA A CA 1
ATOM 606 C C . ALA A 1 78 ? 3.408 -7.266 -28.707 1.00 93.56 78 ALA A C 1
ATOM 608 O O . ALA A 1 78 ? 2.800 -8.190 -28.171 1.00 93.56 78 ALA A O 1
ATOM 609 N N . ALA A 1 79 ? 4.599 -6.836 -28.274 1.00 91.06 79 ALA A N 1
ATOM 610 C CA . ALA A 1 79 ? 5.297 -7.427 -27.133 1.00 91.06 79 ALA A CA 1
ATOM 611 C C . ALA A 1 79 ? 4.724 -6.944 -25.788 1.00 91.06 79 ALA A C 1
ATOM 613 O O . ALA A 1 79 ? 4.727 -7.691 -24.814 1.00 91.06 79 ALA A O 1
ATOM 614 N N . PHE A 1 80 ? 4.179 -5.723 -25.740 1.00 94.31 80 PHE A N 1
ATOM 615 C CA . PHE A 1 80 ? 3.673 -5.108 -24.510 1.00 94.31 80 PHE A CA 1
ATOM 616 C C . PHE A 1 80 ? 2.254 -5.542 -24.106 1.00 94.31 80 PHE A C 1
ATOM 618 O O . PHE A 1 80 ? 1.956 -5.639 -22.916 1.00 94.31 80 PHE A O 1
ATOM 625 N N . VAL A 1 81 ? 1.354 -5.799 -25.066 1.00 95.81 81 VAL A N 1
ATOM 626 C CA . VAL A 1 81 ? -0.083 -5.999 -24.777 1.00 95.81 81 VAL A CA 1
ATOM 627 C C . VAL A 1 81 ? -0.340 -7.163 -23.822 1.00 95.81 81 VAL A C 1
ATOM 629 O O . VAL A 1 81 ? -1.151 -7.025 -22.907 1.00 95.81 81 VAL A O 1
ATOM 632 N N . VAL A 1 82 ? 0.334 -8.301 -24.004 1.00 94.50 82 VAL A N 1
ATOM 633 C CA . VAL A 1 82 ? 0.110 -9.480 -23.152 1.00 94.50 82 VAL A CA 1
ATOM 634 C C . VAL A 1 82 ? 0.569 -9.224 -21.707 1.00 94.50 82 VAL A C 1
ATOM 636 O O . VAL A 1 82 ? -0.272 -9.365 -20.814 1.00 94.50 82 VAL A O 1
ATOM 639 N N . PRO A 1 83 ? 1.817 -8.780 -21.438 1.00 93.00 83 PRO A N 1
ATOM 640 C CA . PRO A 1 83 ? 2.232 -8.360 -20.098 1.00 93.00 83 PRO A CA 1
ATOM 641 C C . PRO A 1 83 ? 1.310 -7.306 -19.485 1.00 93.00 83 PRO A C 1
ATOM 643 O O . PRO A 1 83 ? 0.884 -7.456 -18.341 1.00 93.00 83 PRO A O 1
ATOM 646 N N . ALA A 1 84 ? 0.930 -6.279 -20.251 1.00 95.06 84 ALA A N 1
ATOM 647 C CA . ALA A 1 84 ? 0.074 -5.207 -19.759 1.00 95.06 84 ALA A CA 1
ATOM 648 C C . ALA A 1 84 ? -1.297 -5.721 -19.301 1.00 95.06 84 ALA A C 1
ATOM 650 O O . ALA A 1 84 ? -1.767 -5.342 -18.228 1.00 95.06 84 ALA A O 1
ATOM 651 N N . LEU A 1 85 ? -1.927 -6.618 -20.067 1.00 96.25 85 LEU A N 1
ATOM 652 C CA . LEU A 1 85 ? -3.200 -7.233 -19.681 1.00 96.25 85 LEU A CA 1
ATOM 653 C C . LEU A 1 85 ? -3.065 -8.065 -18.402 1.00 96.25 85 LEU A C 1
ATOM 655 O O . LEU A 1 85 ? -3.926 -7.973 -17.528 1.00 96.25 85 LEU A O 1
ATOM 659 N N . VAL A 1 86 ? -1.987 -8.843 -18.269 1.00 94.06 86 VAL A N 1
ATOM 660 C CA . VAL A 1 86 ? -1.720 -9.639 -17.060 1.00 94.06 86 VAL A CA 1
ATOM 661 C C . VAL A 1 86 ? -1.520 -8.730 -15.847 1.00 94.06 86 VAL A C 1
ATOM 663 O O . VAL A 1 86 ? -2.145 -8.953 -14.810 1.00 94.06 86 VAL A O 1
ATOM 666 N N . ILE A 1 87 ? -0.710 -7.680 -15.983 1.00 94.62 87 ILE A N 1
ATOM 667 C CA . ILE A 1 87 ? -0.420 -6.723 -14.910 1.00 94.62 87 ILE A CA 1
ATOM 668 C C . ILE A 1 87 ? -1.701 -6.009 -14.473 1.00 94.62 87 ILE A C 1
ATOM 670 O O . ILE A 1 87 ? -2.064 -6.053 -13.298 1.00 94.62 87 ILE A O 1
ATOM 674 N N . LEU A 1 88 ? -2.438 -5.419 -15.416 1.00 95.31 88 LEU A N 1
ATOM 675 C CA . LEU A 1 88 ? -3.668 -4.679 -15.130 1.00 95.31 88 LEU A CA 1
ATOM 676 C C . LEU A 1 88 ? -4.769 -5.566 -14.536 1.00 95.31 88 LEU A C 1
ATOM 678 O O . LEU A 1 88 ? -5.578 -5.081 -13.744 1.00 95.31 88 LEU A O 1
ATOM 682 N N . LEU A 1 89 ? -4.806 -6.851 -14.899 1.00 93.88 89 LEU A N 1
ATOM 683 C CA . LEU A 1 89 ? -5.814 -7.781 -14.400 1.00 93.88 89 LEU A CA 1
ATOM 684 C C . LEU A 1 89 ? -5.443 -8.406 -13.057 1.00 93.88 89 LEU A C 1
ATOM 686 O O . LEU A 1 89 ? -6.349 -8.676 -12.279 1.00 93.88 89 LEU A O 1
ATOM 690 N N . LEU A 1 90 ? -4.167 -8.682 -12.777 1.00 93.12 90 LEU A N 1
ATOM 691 C CA . LEU A 1 90 ? -3.776 -9.467 -11.599 1.00 93.12 90 LEU A CA 1
ATOM 692 C C . LEU A 1 90 ? -3.177 -8.624 -10.475 1.00 93.12 90 LEU A C 1
ATOM 694 O O . LEU A 1 90 ? -3.475 -8.884 -9.306 1.00 93.12 90 LEU A O 1
ATOM 698 N N . VAL A 1 91 ? -2.371 -7.613 -10.797 1.00 93.50 91 VAL A N 1
ATOM 699 C CA . VAL A 1 91 ? -1.632 -6.830 -9.794 1.00 93.50 91 VAL A CA 1
ATOM 700 C C . VAL A 1 91 ? -2.567 -6.073 -8.850 1.00 93.50 91 VAL A C 1
ATOM 702 O O . VAL A 1 91 ? -2.372 -6.179 -7.640 1.00 93.50 91 VAL A O 1
ATOM 705 N N . PRO A 1 92 ? -3.655 -5.420 -9.310 1.00 94.69 92 PRO A N 1
ATOM 706 C CA . PRO A 1 92 ? -4.587 -4.775 -8.387 1.00 94.69 92 PRO A CA 1
ATOM 707 C C . PRO A 1 92 ? -5.219 -5.742 -7.379 1.00 94.69 92 PRO A C 1
ATOM 709 O O . PRO A 1 92 ? -5.405 -5.387 -6.215 1.00 94.69 92 PRO A O 1
ATOM 712 N N . PHE A 1 93 ? -5.525 -6.975 -7.798 1.00 93.25 93 PHE A N 1
ATOM 713 C CA . PHE A 1 93 ? -6.093 -7.987 -6.904 1.00 93.25 93 PHE A CA 1
ATOM 714 C C . PHE A 1 93 ? -5.046 -8.567 -5.956 1.00 93.25 93 PHE A C 1
ATOM 716 O O . PHE A 1 93 ? -5.373 -8.836 -4.802 1.00 93.25 93 PHE A O 1
ATOM 723 N N . GLN A 1 94 ? -3.802 -8.737 -6.407 1.00 93.38 94 GLN A N 1
ATOM 724 C CA . GLN A 1 94 ? -2.698 -9.139 -5.538 1.00 93.38 94 GLN A CA 1
ATOM 725 C C . GLN A 1 94 ? -2.426 -8.070 -4.473 1.00 93.38 94 GLN A C 1
ATOM 727 O O . GLN A 1 94 ? -2.406 -8.401 -3.289 1.00 93.38 94 GLN A O 1
ATOM 732 N N . SER A 1 95 ? -2.327 -6.799 -4.864 1.00 94.94 95 SER A N 1
ATOM 733 C CA . SER A 1 95 ? -2.083 -5.694 -3.933 1.00 94.94 95 SER A CA 1
ATOM 734 C C . SER A 1 95 ? -3.244 -5.556 -2.947 1.00 94.94 95 SER A C 1
ATOM 736 O O . SER A 1 95 ? -3.037 -5.423 -1.743 1.00 94.94 95 SER A O 1
ATOM 738 N N . ALA A 1 96 ? -4.490 -5.694 -3.419 1.00 95.06 96 ALA A N 1
ATOM 739 C CA . ALA A 1 96 ? -5.644 -5.740 -2.530 1.00 95.06 96 ALA A CA 1
ATOM 740 C C . ALA A 1 96 ? -5.568 -6.915 -1.543 1.00 95.06 96 ALA A C 1
ATOM 742 O O . ALA A 1 96 ? -5.828 -6.728 -0.356 1.00 95.06 96 ALA A O 1
ATOM 743 N N . ALA A 1 97 ? -5.201 -8.113 -2.003 1.00 93.88 97 ALA A N 1
ATOM 744 C CA . ALA A 1 97 ? -5.094 -9.289 -1.146 1.00 93.88 97 ALA A CA 1
ATOM 745 C C . ALA A 1 97 ? -4.090 -9.089 -0.006 1.00 93.88 97 ALA A C 1
ATOM 747 O O . ALA A 1 97 ? -4.394 -9.435 1.138 1.00 93.88 97 ALA A O 1
ATOM 748 N N . GLU A 1 98 ? -2.944 -8.478 -0.293 1.00 95.50 98 GLU A N 1
ATOM 749 C CA . GLU A 1 98 ? -1.959 -8.115 0.723 1.00 95.50 98 GLU A CA 1
ATOM 750 C C . GLU A 1 98 ? -2.525 -7.113 1.730 1.00 95.50 98 GLU A C 1
ATOM 752 O O . GLU A 1 98 ? -2.417 -7.331 2.937 1.00 95.50 98 GLU A O 1
ATOM 757 N N . GLU A 1 99 ? -3.226 -6.073 1.278 1.00 97.12 99 GLU A N 1
ATOM 758 C CA . GLU A 1 99 ? -3.874 -5.133 2.199 1.00 97.12 99 GLU A CA 1
ATOM 759 C C . GLU A 1 99 ? -4.912 -5.813 3.101 1.00 97.12 99 GLU A C 1
ATOM 761 O O . GLU A 1 99 ? -4.972 -5.533 4.301 1.00 97.12 99 GLU A O 1
ATOM 766 N N . PHE A 1 100 ? -5.694 -6.756 2.566 1.00 95.94 100 PHE A N 1
ATOM 767 C CA . PHE A 1 100 ? -6.630 -7.551 3.364 1.00 95.94 100 PHE A CA 1
ATOM 768 C C . PHE A 1 100 ? -5.921 -8.381 4.441 1.00 95.94 100 PHE A C 1
ATOM 770 O O . PHE A 1 100 ? -6.417 -8.455 5.568 1.00 95.94 100 PHE A O 1
ATOM 777 N N . VAL A 1 101 ? -4.779 -8.991 4.119 1.00 94.75 101 VAL A N 1
ATOM 778 C CA . VAL A 1 101 ? -3.992 -9.803 5.060 1.00 94.75 101 VAL A CA 1
ATOM 779 C C . VAL A 1 101 ? -3.341 -8.922 6.120 1.00 94.75 101 VAL A C 1
ATOM 781 O O . VAL A 1 101 ? -3.586 -9.111 7.313 1.00 94.75 101 VAL A O 1
ATOM 784 N N . PHE A 1 102 ? -2.530 -7.960 5.693 1.00 95.75 102 PHE A N 1
ATOM 785 C CA . PHE A 1 102 ? -1.655 -7.200 6.575 1.00 95.75 102 PHE A CA 1
ATOM 786 C C . PHE A 1 102 ? -2.432 -6.077 7.276 1.00 95.75 102 PHE A C 1
ATOM 788 O O . PHE A 1 102 ? -2.585 -6.087 8.497 1.00 95.75 102 PHE A O 1
ATOM 795 N N . ARG A 1 103 ? -3.030 -5.147 6.526 1.00 96.19 103 ARG A N 1
ATOM 796 C CA . ARG A 1 103 ? -3.639 -3.929 7.102 1.00 96.19 103 ARG A CA 1
ATOM 797 C C . ARG A 1 103 ? -5.038 -4.188 7.650 1.00 96.19 103 ARG A C 1
ATOM 799 O O . ARG A 1 103 ? -5.471 -3.527 8.594 1.00 96.19 103 ARG A O 1
ATOM 806 N N . GLY A 1 104 ? -5.736 -5.160 7.075 1.00 93.88 104 GLY A N 1
ATOM 807 C CA . GLY A 1 104 ? -7.053 -5.586 7.517 1.00 93.88 104 GLY A CA 1
ATOM 808 C C . GLY A 1 104 ? -6.975 -6.586 8.664 1.00 93.88 104 GLY A C 1
ATOM 809 O O . GLY A 1 104 ? -7.314 -6.280 9.808 1.00 93.88 104 GLY A O 1
ATOM 810 N N . TRP A 1 105 ? -6.600 -7.823 8.349 1.00 93.44 105 TRP A N 1
ATOM 811 C CA . TRP A 1 105 ? -6.771 -8.944 9.264 1.00 93.44 105 TRP A CA 1
ATOM 812 C C . TRP A 1 105 ? -5.728 -8.970 10.373 1.00 93.44 105 TRP A C 1
ATOM 814 O O . TRP A 1 105 ? -6.119 -9.065 11.536 1.00 93.44 105 TRP A O 1
ATOM 824 N N . LEU A 1 106 ? -4.442 -8.842 10.043 1.00 92.31 106 LEU A N 1
ATOM 825 C CA . LEU A 1 106 ? -3.353 -8.956 11.011 1.00 92.31 106 LEU A CA 1
ATOM 826 C C . LEU A 1 106 ? -3.376 -7.814 12.035 1.00 92.31 106 LEU A C 1
ATOM 828 O O . LEU A 1 106 ? -3.318 -8.085 13.233 1.00 92.31 106 LEU A O 1
ATOM 832 N N . VAL A 1 107 ? -3.570 -6.563 11.600 1.00 92.25 107 VAL A N 1
ATOM 833 C CA . VAL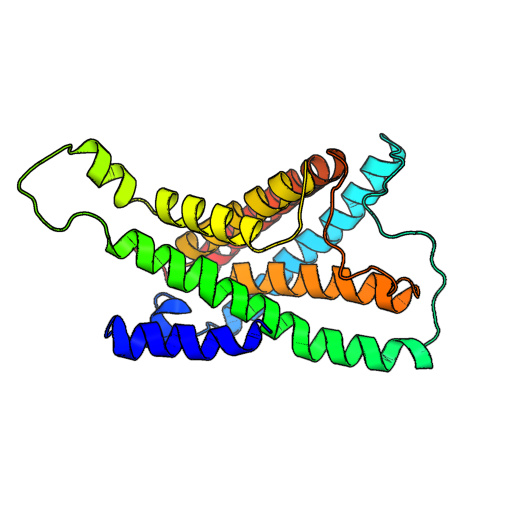 A 1 107 ? -3.747 -5.415 12.516 1.00 92.25 107 VAL A CA 1
ATOM 834 C C . VAL A 1 107 ? -4.898 -5.660 13.499 1.00 92.25 107 VAL A C 1
ATOM 836 O O . VAL A 1 107 ? -4.744 -5.448 14.702 1.00 92.25 107 VAL A O 1
ATOM 839 N N . GLN A 1 108 ? -6.047 -6.141 13.009 1.00 90.56 108 GLN A N 1
ATOM 840 C CA . GLN A 1 108 ? -7.204 -6.429 13.861 1.00 90.56 108 GLN A CA 1
ATOM 841 C C . GLN A 1 108 ? -6.975 -7.644 14.771 1.00 90.56 108 GLN A C 1
ATOM 843 O O . GLN A 1 108 ? -7.431 -7.633 15.911 1.00 90.56 108 GLN A O 1
ATOM 848 N N . ALA A 1 109 ? -6.275 -8.676 14.294 1.00 88.19 109 ALA A N 1
ATOM 849 C CA . ALA A 1 109 ? -5.932 -9.851 15.086 1.00 88.19 109 ALA A CA 1
ATOM 850 C C . ALA A 1 109 ? -5.022 -9.465 16.256 1.00 88.19 109 ALA A C 1
ATOM 852 O O . ALA A 1 109 ? -5.335 -9.797 17.393 1.00 88.19 109 ALA A O 1
ATOM 853 N N . VAL A 1 110 ? -3.961 -8.692 16.002 1.00 86.38 110 VAL A N 1
ATOM 854 C CA . VAL A 1 110 ? -3.061 -8.179 17.047 1.00 86.38 110 VAL A CA 1
ATOM 855 C C . VAL A 1 110 ? -3.817 -7.301 18.046 1.00 86.38 110 VAL A C 1
ATOM 857 O O . VAL A 1 110 ? -3.657 -7.475 19.252 1.00 86.38 110 VAL A O 1
ATOM 860 N N . GLY A 1 111 ? -4.681 -6.402 17.564 1.00 81.69 111 GLY A N 1
ATOM 861 C CA . GLY A 1 111 ? -5.499 -5.549 18.431 1.00 81.69 111 GLY A CA 1
ATOM 862 C C . GLY A 1 111 ? -6.494 -6.320 19.309 1.00 81.69 111 GLY A C 1
ATOM 863 O O . GLY A 1 111 ? -6.827 -5.855 20.396 1.00 81.69 111 GLY A O 1
ATOM 864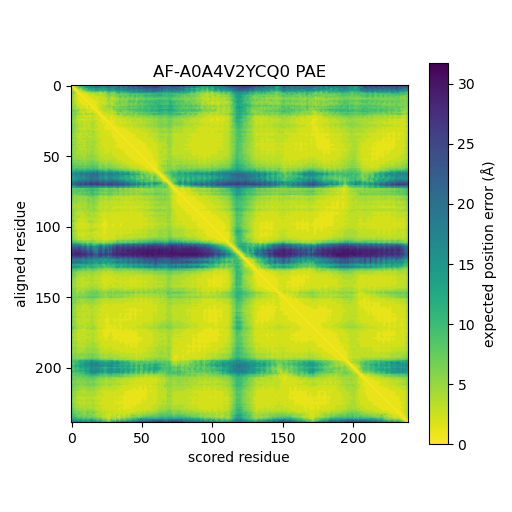 N N . ALA A 1 112 ? -6.943 -7.503 18.875 1.00 79.19 112 ALA A N 1
ATOM 865 C CA . ALA A 1 112 ? -7.870 -8.342 19.636 1.00 79.19 112 ALA A CA 1
ATOM 866 C C . ALA A 1 112 ? -7.204 -9.066 20.818 1.00 79.19 112 ALA A C 1
ATOM 868 O O . ALA A 1 112 ? -7.888 -9.411 21.772 1.00 79.19 112 ALA A O 1
ATOM 869 N N . TYR A 1 113 ? -5.884 -9.278 20.779 1.00 71.69 113 TYR A N 1
ATOM 870 C CA . TYR A 1 113 ? -5.127 -9.88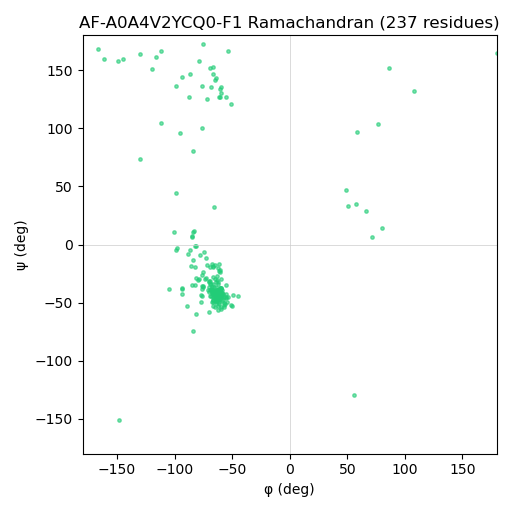2 21.885 1.00 71.69 113 TYR A CA 1
ATOM 871 C C . TYR A 1 113 ? -4.718 -8.862 22.966 1.00 71.69 113 TYR A C 1
ATOM 873 O O . TYR A 1 113 ? -3.928 -9.179 23.859 1.00 71.69 113 TYR A O 1
ATOM 881 N N . GLY A 1 114 ? -5.256 -7.637 22.916 1.00 62.53 114 GLY A N 1
ATOM 882 C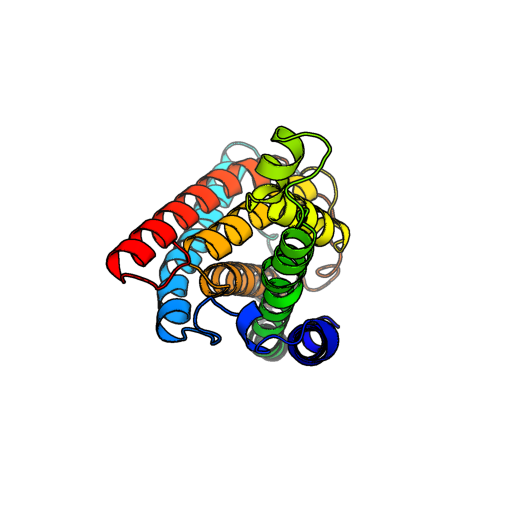 CA . GLY A 1 114 ? -5.170 -6.688 24.023 1.00 62.53 114 GLY A CA 1
ATOM 883 C C . GLY A 1 114 ? -5.833 -7.267 25.289 1.00 62.53 114 GLY A C 1
ATOM 884 O O . GLY A 1 114 ? -6.912 -7.837 25.180 1.00 62.53 114 GLY A O 1
ATOM 885 N N . PRO A 1 115 ? -5.237 -7.157 26.494 1.00 54.56 115 PRO A N 1
ATOM 886 C CA . PRO A 1 115 ? -5.762 -7.832 27.688 1.00 54.56 115 PRO A CA 1
ATOM 887 C C . PRO A 1 115 ? -7.190 -7.395 28.074 1.00 54.56 115 PRO A C 1
ATOM 889 O O . PRO A 1 115 ? -7.421 -6.205 28.301 1.00 54.56 115 PRO A O 1
ATOM 892 N N . ASP A 1 116 ? -8.105 -8.360 28.230 1.00 55.69 116 ASP A N 1
ATOM 893 C CA . ASP A 1 116 ? -9.542 -8.144 28.504 1.00 55.69 116 ASP A CA 1
ATOM 894 C C . ASP A 1 116 ? -9.902 -7.879 29.982 1.00 55.69 116 ASP A C 1
ATOM 896 O O . ASP A 1 116 ? -10.964 -7.331 30.275 1.00 55.69 116 ASP A O 1
ATOM 900 N N . THR A 1 117 ? -9.050 -8.230 30.948 1.00 50.12 117 THR A N 1
ATOM 901 C CA . THR A 1 117 ? -9.380 -8.127 32.382 1.00 50.12 117 THR A CA 1
ATOM 902 C C . THR A 1 117 ? -8.812 -6.872 33.045 1.00 50.12 117 THR A C 1
ATOM 904 O O . THR A 1 117 ? -7.649 -6.512 32.855 1.00 50.12 117 THR A O 1
ATOM 907 N N . VAL A 1 118 ? -9.629 -6.214 33.877 1.00 51.88 118 VAL A N 1
ATOM 908 C CA . VAL A 1 118 ? -9.254 -5.075 34.745 1.00 51.88 118 VAL A CA 1
ATOM 909 C C . VAL A 1 118 ? -8.269 -5.505 35.846 1.00 51.88 118 VAL A C 1
ATOM 911 O O . VAL A 1 118 ? -7.485 -4.693 36.337 1.00 51.88 118 VAL A O 1
ATOM 914 N N . ASP A 1 119 ? -8.188 -6.802 36.131 1.00 62.09 119 ASP A N 1
ATOM 915 C CA . ASP A 1 119 ? -7.396 -7.332 37.232 1.00 62.09 119 ASP A CA 1
ATOM 916 C C . ASP A 1 119 ? -6.009 -7.792 36.771 1.00 62.09 119 ASP A C 1
ATOM 918 O O . ASP A 1 119 ? -5.799 -8.909 36.307 1.00 62.09 119 ASP A O 1
ATOM 922 N N . GLY A 1 120 ? -5.027 -6.907 36.932 1.00 58.91 120 GLY A N 1
ATOM 923 C CA . GLY A 1 120 ? -3.637 -7.325 37.099 1.00 58.91 120 GLY A CA 1
ATOM 924 C C . GLY A 1 120 ? -2.696 -7.078 35.918 1.00 58.91 120 GLY A C 1
ATOM 925 O O . GLY A 1 120 ? -2.952 -7.445 34.774 1.00 58.91 120 GLY A O 1
ATOM 926 N N . ARG A 1 121 ? -1.545 -6.503 36.291 1.00 52.59 121 ARG A N 1
ATOM 927 C CA . ARG A 1 121 ? -0.264 -6.356 35.575 1.00 52.59 121 ARG A CA 1
ATOM 928 C C . ARG A 1 121 ? -0.209 -5.276 34.477 1.00 52.59 121 ARG A C 1
ATOM 930 O O . ARG A 1 121 ? -0.668 -5.444 33.356 1.00 52.59 121 ARG A O 1
ATOM 937 N N . SER A 1 122 ? 0.444 -4.175 34.866 1.00 55.41 122 SER 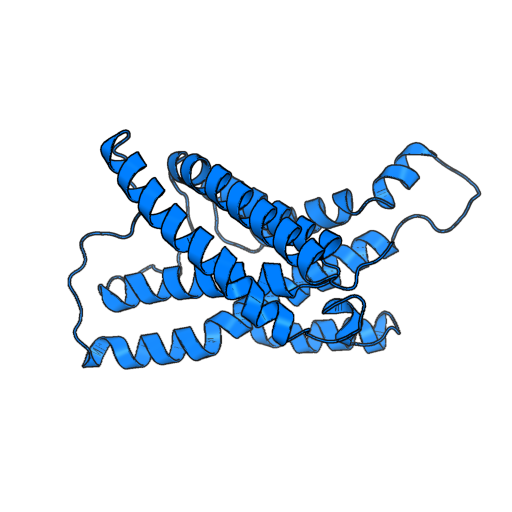A N 1
ATOM 938 C CA . SER A 1 122 ? 0.911 -3.017 34.088 1.00 55.41 122 SER A CA 1
ATOM 939 C C . SER A 1 122 ? -0.155 -2.228 33.302 1.00 55.41 122 SER A C 1
ATOM 941 O O . SER A 1 122 ? -0.471 -2.566 32.158 1.00 55.41 122 SER A O 1
ATOM 943 N N . PRO A 1 123 ? -0.666 -1.114 33.869 1.00 60.38 123 PRO A N 1
ATOM 944 C CA . PRO A 1 123 ? -1.590 -0.206 33.182 1.00 60.38 123 PRO A CA 1
ATOM 945 C C . PRO A 1 123 ? -1.034 0.315 31.849 1.00 60.38 123 PRO A C 1
ATOM 947 O O . PRO A 1 123 ? -1.775 0.473 30.884 1.00 60.38 123 PRO A O 1
ATOM 950 N N . TRP A 1 124 ? 0.281 0.543 31.770 1.00 64.06 124 TRP A N 1
ATOM 951 C CA . TRP A 1 124 ? 0.934 1.171 30.617 1.00 64.06 124 TRP A CA 1
ATOM 952 C C . TRP A 1 124 ? 1.062 0.208 29.436 1.00 64.06 124 TRP A C 1
ATOM 954 O O . TRP A 1 124 ? 0.826 0.602 28.297 1.00 64.06 124 TRP A O 1
ATOM 964 N N . PHE A 1 125 ? 1.353 -1.071 29.709 1.00 62.62 125 PHE A N 1
ATOM 965 C CA . PHE A 1 125 ? 1.381 -2.112 28.680 1.00 62.62 125 PHE A CA 1
ATOM 966 C C . PHE A 1 125 ? 0.005 -2.203 28.001 1.00 62.62 125 PHE A C 1
ATOM 968 O O . PHE A 1 125 ? -0.084 -2.136 26.779 1.00 62.62 125 PHE A O 1
ATOM 975 N N . LYS A 1 126 ? -1.092 -2.203 28.774 1.00 64.31 126 LYS A N 1
ATOM 976 C CA . LYS A 1 126 ? -2.464 -2.219 28.229 1.00 64.31 126 LYS A CA 1
ATOM 977 C C . LYS A 1 126 ? -2.811 -0.975 27.407 1.00 64.31 126 LYS A C 1
ATOM 979 O O . LYS A 1 126 ? -3.463 -1.108 26.375 1.00 64.31 126 LYS A O 1
ATOM 984 N N . VAL A 1 127 ? -2.378 0.219 27.825 1.00 64.12 127 VAL A N 1
ATOM 985 C CA . VAL A 1 127 ? -2.602 1.455 27.049 1.00 64.12 127 VAL A CA 1
ATOM 986 C C . VAL A 1 127 ? -1.949 1.346 25.674 1.00 64.12 127 VAL A C 1
ATOM 988 O O . VAL A 1 127 ? -2.594 1.660 24.679 1.00 64.12 127 VAL A O 1
ATOM 991 N N . ILE A 1 128 ? -0.718 0.832 25.606 1.00 69.50 128 ILE A N 1
ATOM 992 C CA . ILE A 1 128 ? 0.020 0.681 24.347 1.00 69.50 128 ILE A CA 1
ATOM 993 C C . ILE A 1 128 ? -0.686 -0.314 23.413 1.00 69.50 128 ILE A C 1
ATOM 995 O O . ILE A 1 128 ? -0.952 0.033 22.262 1.00 69.50 128 ILE A O 1
ATOM 999 N N . TRP A 1 129 ? -1.073 -1.496 23.909 1.00 69.69 129 TRP A N 1
ATOM 1000 C CA . TRP A 1 129 ? -1.757 -2.532 23.111 1.00 69.69 129 TRP A CA 1
ATOM 1001 C C . TRP A 1 129 ? -3.166 -2.153 22.642 1.00 69.69 129 TRP A C 1
ATOM 1003 O O . TRP A 1 129 ? -3.655 -2.731 21.677 1.00 69.69 129 TRP A O 1
ATOM 1013 N N . ARG A 1 130 ? -3.810 -1.163 23.274 1.00 70.50 130 ARG A N 1
ATOM 1014 C CA . ARG A 1 130 ? -5.102 -0.616 22.819 1.00 70.50 130 ARG A CA 1
ATOM 1015 C C . ARG A 1 130 ? -4.968 0.453 21.735 1.00 70.50 130 ARG A C 1
ATOM 1017 O O . ARG A 1 130 ? -5.969 0.813 21.119 1.00 70.50 130 ARG A O 1
ATOM 1024 N N . THR A 1 131 ? -3.768 0.982 21.501 1.00 83.19 131 THR A N 1
ATOM 1025 C CA . THR A 1 131 ? -3.528 1.872 20.359 1.00 83.19 131 THR A CA 1
ATOM 1026 C C . THR A 1 131 ? -3.371 1.057 19.072 1.00 83.19 131 THR A C 1
ATOM 1028 O O . THR A 1 131 ? -3.004 -0.114 19.131 1.00 83.19 131 THR A O 1
ATOM 1031 N N . PRO A 1 132 ? -3.590 1.648 17.884 1.00 86.56 132 PRO A N 1
ATOM 1032 C CA . PRO A 1 132 ? -3.320 0.943 16.631 1.00 86.56 132 PRO A CA 1
ATOM 1033 C C . PRO A 1 132 ? -1.830 0.618 16.427 1.00 86.56 132 PRO A C 1
ATOM 1035 O O . PRO A 1 132 ? -1.506 -0.232 15.604 1.00 86.56 132 PRO A O 1
ATOM 1038 N N . TRP A 1 133 ? -0.916 1.275 17.152 1.00 91.25 133 TRP A N 1
ATOM 1039 C CA . TRP A 1 133 ? 0.517 1.256 16.853 1.00 91.25 133 TRP A CA 1
ATOM 1040 C C . TRP A 1 133 ? 1.169 -0.130 16.912 1.00 91.25 133 TRP A C 1
ATOM 1042 O O . TRP A 1 133 ? 1.875 -0.450 15.959 1.00 91.25 133 TRP A O 1
ATOM 1052 N N . PRO A 1 134 ? 0.933 -0.994 17.921 1.00 90.81 134 PRO A N 1
ATOM 1053 C CA . PRO A 1 134 ? 1.524 -2.332 17.929 1.00 90.81 134 PRO A CA 1
ATOM 1054 C C . PRO A 1 134 ? 1.058 -3.184 16.749 1.00 90.81 134 PRO A C 1
ATOM 1056 O O . PRO A 1 134 ? 1.875 -3.842 16.112 1.00 90.81 134 PRO A O 1
ATOM 1059 N N . GLY A 1 135 ? -0.234 -3.114 16.406 1.00 92.38 135 GLY A N 1
ATOM 1060 C CA . GLY A 1 135 ? -0.785 -3.790 15.231 1.00 92.38 135 GLY A CA 1
ATOM 1061 C C . GLY A 1 135 ? -0.148 -3.300 13.933 1.00 92.38 135 GLY A C 1
ATOM 1062 O O . GLY A 1 135 ? 0.224 -4.118 13.096 1.00 92.38 135 GLY A O 1
ATOM 1063 N N . LEU A 1 136 ? 0.037 -1.983 13.790 1.00 95.31 136 LEU A N 1
ATOM 1064 C CA . LEU A 1 136 ? 0.704 -1.390 12.629 1.00 95.31 136 LEU A CA 1
ATOM 1065 C C . LEU A 1 136 ? 2.170 -1.815 12.531 1.00 95.31 136 LEU A C 1
ATOM 1067 O O . LEU A 1 136 ? 2.591 -2.248 11.466 1.00 95.31 136 LEU A O 1
ATOM 1071 N N . VAL A 1 137 ? 2.934 -1.746 13.624 1.00 96.31 137 VAL A N 1
ATOM 1072 C CA . VAL A 1 137 ? 4.354 -2.128 13.623 1.00 96.31 137 VAL A CA 1
ATOM 1073 C C . VAL A 1 137 ? 4.511 -3.612 13.310 1.00 96.31 137 VAL A C 1
ATOM 1075 O O . VAL A 1 137 ? 5.249 -3.957 12.392 1.00 96.31 137 VAL A O 1
ATOM 1078 N N . ILE A 1 138 ? 3.784 -4.489 14.009 1.00 95.38 138 ILE A N 1
ATOM 1079 C CA . ILE A 1 138 ? 3.857 -5.941 13.788 1.00 95.38 138 ILE A CA 1
ATOM 1080 C C . ILE A 1 138 ? 3.448 -6.283 12.356 1.00 95.38 138 ILE A C 1
ATOM 1082 O O . ILE A 1 138 ? 4.133 -7.057 11.690 1.00 95.38 138 ILE A O 1
ATOM 1086 N N . SER A 1 139 ? 2.366 -5.681 11.857 1.00 96.00 139 SER A N 1
ATOM 1087 C CA . SER A 1 139 ? 1.926 -5.917 10.487 1.00 96.00 139 SER A CA 1
ATOM 1088 C C . SER A 1 139 ? 2.921 -5.409 9.448 1.00 96.00 139 SER A C 1
ATOM 1090 O O . SER A 1 139 ? 3.097 -6.077 8.435 1.00 96.00 139 SER A O 1
ATOM 1092 N N . SER A 1 140 ? 3.544 -4.249 9.658 1.00 97.12 140 SER A N 1
ATOM 1093 C CA . SER A 1 140 ? 4.520 -3.685 8.719 1.00 97.12 140 SER A CA 1
ATOM 1094 C C . SER A 1 140 ? 5.823 -4.479 8.719 1.00 97.12 140 SER A C 1
ATOM 1096 O O . SER A 1 140 ? 6.361 -4.751 7.651 1.00 97.12 140 SER A O 1
ATOM 1098 N N . VAL A 1 141 ? 6.289 -4.936 9.889 1.00 96.56 141 VAL A N 1
ATOM 1099 C CA . VAL A 1 141 ? 7.431 -5.860 9.980 1.00 96.56 141 VAL A CA 1
ATOM 1100 C C . VAL A 1 141 ? 7.114 -7.166 9.257 1.00 96.56 141 VAL A C 1
ATOM 1102 O O . VAL A 1 141 ? 7.919 -7.614 8.447 1.00 96.56 141 VAL A O 1
ATOM 1105 N N . ALA A 1 142 ? 5.942 -7.760 9.502 1.00 95.50 142 ALA A N 1
ATOM 1106 C CA . ALA A 1 142 ? 5.532 -8.993 8.834 1.00 95.50 142 ALA A CA 1
ATOM 1107 C C . ALA A 1 142 ? 5.411 -8.816 7.312 1.00 95.50 142 ALA A C 1
ATOM 1109 O O . ALA A 1 142 ? 5.819 -9.704 6.571 1.00 95.50 142 ALA A O 1
ATOM 1110 N N . PHE A 1 143 ? 4.887 -7.673 6.855 1.00 94.94 143 PHE A N 1
ATOM 1111 C CA . PHE A 1 143 ? 4.786 -7.335 5.435 1.00 94.94 143 PHE A CA 1
ATOM 1112 C C . PHE A 1 143 ? 6.164 -7.310 4.785 1.00 94.94 143 PHE A C 1
ATOM 1114 O O . PHE A 1 143 ? 6.411 -8.064 3.853 1.00 94.94 143 PHE A O 1
ATOM 1121 N N . VAL A 1 144 ? 7.084 -6.513 5.320 1.00 93.56 144 VAL A N 1
ATOM 1122 C CA . VAL A 1 144 ? 8.428 -6.368 4.754 1.00 93.56 144 VAL A CA 1
ATOM 1123 C C . VAL A 1 144 ? 9.229 -7.668 4.853 1.00 93.56 144 VAL A C 1
ATOM 1125 O O . VAL A 1 144 ? 9.937 -8.016 3.920 1.00 93.56 144 VAL A O 1
ATOM 1128 N N . SER A 1 145 ? 9.068 -8.431 5.938 1.00 92.19 145 SER A N 1
ATOM 1129 C CA . SER A 1 145 ? 9.748 -9.727 6.117 1.00 92.19 145 SER A CA 1
ATOM 1130 C C . SER A 1 145 ? 9.231 -10.818 5.175 1.00 92.19 145 SER A C 1
ATOM 1132 O O . SER A 1 145 ? 9.902 -11.827 4.985 1.00 92.19 145 SER A O 1
ATOM 1134 N N . ALA A 1 146 ? 8.028 -10.654 4.616 1.00 89.75 146 ALA A N 1
ATOM 1135 C CA . ALA A 1 146 ? 7.482 -11.552 3.601 1.00 89.75 146 ALA A CA 1
ATOM 1136 C C . ALA A 1 146 ? 8.015 -11.249 2.186 1.00 89.75 146 ALA A C 1
ATOM 1138 O O . ALA A 1 146 ? 7.640 -11.943 1.242 1.00 89.75 146 ALA A O 1
ATOM 1139 N N . HIS A 1 147 ? 8.864 -10.227 2.052 1.00 88.31 147 HIS A N 1
ATOM 1140 C CA . HIS A 1 147 ? 9.476 -9.771 0.809 1.00 88.31 147 HIS A CA 1
ATOM 1141 C C . HIS A 1 147 ? 11.003 -9.950 0.860 1.00 88.31 147 HIS A C 1
ATOM 1143 O O . HIS A 1 147 ? 11.593 -10.075 1.932 1.00 88.31 147 HIS A O 1
ATOM 1149 N N . GLY A 1 148 ? 11.647 -9.950 -0.307 1.00 86.25 148 GLY A N 1
ATOM 1150 C CA . GLY A 1 148 ? 13.100 -10.076 -0.473 1.00 86.25 148 GLY A CA 1
ATOM 1151 C C . GLY A 1 148 ? 13.884 -8.766 -0.320 1.00 86.25 148 GLY A C 1
ATOM 1152 O O . GLY A 1 148 ? 15.061 -8.726 -0.660 1.00 86.25 148 GLY A O 1
ATOM 1153 N N . TYR A 1 149 ? 13.261 -7.686 0.164 1.00 89.75 149 TYR A N 1
ATOM 1154 C CA . TYR A 1 149 ? 13.915 -6.379 0.281 1.00 89.75 149 TYR A CA 1
ATOM 1155 C C . TYR A 1 149 ? 15.069 -6.380 1.287 1.00 89.75 149 TYR A C 1
ATOM 1157 O O . TYR A 1 149 ? 14.969 -6.941 2.381 1.00 89.75 149 TYR A O 1
ATOM 1165 N N . THR A 1 150 ? 16.140 -5.658 0.958 1.00 91.81 150 THR A N 1
ATOM 1166 C CA . THR A 1 150 ? 17.297 -5.470 1.845 1.00 91.81 150 THR A CA 1
ATOM 1167 C C . THR A 1 150 ? 17.679 -3.992 1.966 1.00 91.81 150 THR A C 1
ATOM 1169 O O . THR A 1 150 ? 17.224 -3.143 1.200 1.00 91.81 150 THR A O 1
ATOM 1172 N N . GLY A 1 151 ? 18.489 -3.650 2.973 1.00 93.12 151 GLY A N 1
ATOM 1173 C CA . GLY A 1 151 ? 19.036 -2.298 3.138 1.00 93.12 151 GLY A CA 1
ATOM 1174 C C . GLY A 1 151 ? 17.968 -1.198 3.207 1.00 93.12 151 GLY A C 1
ATOM 1175 O O . GLY A 1 151 ? 17.021 -1.284 3.990 1.00 93.12 151 GLY A O 1
ATOM 1176 N N . TRP A 1 152 ? 18.130 -0.150 2.395 1.00 93.94 152 TRP A N 1
ATOM 1177 C CA . TRP A 1 152 ? 17.219 0.999 2.390 1.00 93.94 152 TRP A CA 1
ATOM 1178 C C . TRP A 1 152 ? 15.861 0.705 1.754 1.00 93.94 152 TRP A C 1
ATOM 1180 O O . TRP A 1 152 ? 14.878 1.271 2.221 1.00 93.94 152 TRP A O 1
ATOM 1190 N N . ALA A 1 153 ? 15.770 -0.228 0.797 1.00 92.31 153 ALA A N 1
ATOM 1191 C CA . ALA A 1 153 ? 14.482 -0.683 0.264 1.00 92.31 153 ALA A CA 1
ATOM 1192 C C . ALA A 1 153 ? 13.605 -1.269 1.380 1.00 92.31 153 ALA A C 1
ATOM 1194 O O . ALA A 1 153 ? 12.423 -0.965 1.491 1.00 92.31 153 ALA A O 1
ATOM 1195 N N . MET A 1 154 ? 14.203 -2.058 2.279 1.00 95.00 154 MET A N 1
ATOM 1196 C CA . MET A 1 154 ? 13.491 -2.620 3.428 1.00 95.00 154 MET A CA 1
ATOM 1197 C C . MET A 1 154 ? 12.922 -1.519 4.342 1.00 95.00 154 MET A C 1
ATOM 1199 O O . MET A 1 154 ? 11.781 -1.612 4.801 1.00 95.00 154 MET A O 1
ATOM 1203 N N . ALA A 1 155 ? 13.711 -0.471 4.602 1.00 96.25 155 ALA A N 1
ATOM 1204 C CA . ALA A 1 155 ? 13.291 0.666 5.419 1.00 96.25 155 ALA A CA 1
ATOM 1205 C C . ALA A 1 155 ? 12.181 1.485 4.741 1.00 96.25 155 ALA A C 1
ATOM 1207 O O . ALA A 1 155 ? 11.212 1.859 5.400 1.00 96.25 155 ALA A O 1
ATOM 1208 N N . ASP A 1 156 ? 12.300 1.717 3.437 1.00 96.06 156 ASP A N 1
ATOM 1209 C CA . ASP A 1 156 ? 11.319 2.424 2.615 1.00 96.06 156 ASP A CA 1
ATOM 1210 C C . ASP A 1 156 ? 9.955 1.722 2.626 1.00 96.06 156 ASP A C 1
ATOM 1212 O O . ASP A 1 156 ? 8.955 2.279 3.089 1.00 96.06 156 ASP A O 1
ATOM 1216 N N . ILE A 1 157 ? 9.936 0.430 2.293 1.00 95.88 157 ILE A N 1
ATOM 1217 C CA . ILE A 1 157 ? 8.710 -0.374 2.271 1.00 95.88 157 ILE A CA 1
ATOM 1218 C C . ILE A 1 157 ? 8.098 -0.506 3.675 1.00 95.88 157 ILE A C 1
ATOM 1220 O O . ILE A 1 157 ? 6.871 -0.542 3.822 1.00 95.88 157 ILE A O 1
ATOM 1224 N N . PHE A 1 158 ? 8.917 -0.519 4.734 1.00 97.69 158 PHE A N 1
ATOM 1225 C CA . PHE A 1 158 ? 8.418 -0.453 6.110 1.00 97.69 158 PHE A CA 1
ATOM 1226 C C . PHE A 1 158 ? 7.693 0.869 6.395 1.00 97.69 158 PHE A C 1
ATOM 1228 O O . PHE A 1 158 ? 6.600 0.863 6.972 1.00 97.69 158 PHE A O 1
ATOM 1235 N N . VAL A 1 159 ? 8.270 2.003 5.992 1.00 98.12 159 VAL A N 1
ATOM 1236 C CA . VAL A 1 159 ? 7.655 3.324 6.179 1.00 98.12 159 VAL A CA 1
ATOM 1237 C C . VAL A 1 159 ? 6.372 3.440 5.358 1.00 98.12 159 VAL A C 1
ATOM 1239 O O . VAL A 1 159 ? 5.338 3.822 5.920 1.00 98.12 159 VAL A O 1
ATOM 1242 N N . PHE A 1 160 ? 6.390 3.020 4.090 1.00 98.31 160 PHE A N 1
ATOM 1243 C CA . PHE A 1 160 ? 5.197 2.904 3.249 1.00 98.31 160 PHE A CA 1
ATOM 1244 C C . PHE A 1 160 ? 4.102 2.108 3.969 1.00 98.31 160 PHE A C 1
ATOM 1246 O O . PHE A 1 160 ? 2.982 2.598 4.160 1.00 98.31 160 PHE A O 1
ATOM 1253 N N . ALA A 1 161 ? 4.444 0.912 4.463 1.00 98.00 161 ALA A N 1
ATOM 1254 C CA . ALA A 1 161 ? 3.526 0.021 5.162 1.00 98.00 161 ALA A CA 1
ATOM 1255 C C . ALA A 1 161 ? 2.894 0.663 6.405 1.00 98.00 161 ALA A C 1
ATOM 1257 O O . ALA A 1 161 ? 1.681 0.532 6.620 1.00 98.00 161 ALA A O 1
ATOM 1258 N N . MET A 1 162 ? 3.697 1.387 7.186 1.00 98.38 162 MET A N 1
ATOM 1259 C CA . MET A 1 162 ? 3.244 2.118 8.366 1.00 98.38 162 MET A CA 1
ATOM 1260 C C . MET A 1 162 ? 2.289 3.258 8.003 1.00 98.38 162 MET A C 1
ATOM 1262 O O . MET A 1 162 ? 1.255 3.417 8.661 1.00 98.38 162 MET A O 1
ATOM 1266 N N . VAL A 1 163 ? 2.590 4.029 6.954 1.00 98.56 163 VAL A N 1
ATOM 1267 C CA . VAL A 1 163 ? 1.762 5.164 6.516 1.00 98.56 163 VAL A CA 1
ATOM 1268 C C . VAL A 1 163 ? 0.406 4.690 5.995 1.00 98.56 163 VAL A C 1
ATOM 1270 O O . VAL A 1 163 ? -0.634 5.186 6.445 1.00 98.56 163 VAL A O 1
ATOM 1273 N N . VAL A 1 164 ? 0.376 3.701 5.098 1.00 98.19 164 VAL A N 1
ATOM 1274 C CA . VAL A 1 164 ? -0.893 3.197 4.539 1.00 98.19 164 VAL A CA 1
ATOM 1275 C C . VAL A 1 164 ? -1.715 2.426 5.577 1.00 98.19 164 VAL A C 1
ATOM 1277 O O . VAL A 1 164 ? -2.948 2.525 5.602 1.00 98.19 164 VAL A O 1
ATOM 1280 N N . GLY A 1 165 ? -1.052 1.741 6.513 1.00 97.62 165 GLY A N 1
ATOM 1281 C CA . GLY A 1 165 ? -1.707 1.136 7.670 1.00 97.62 165 GLY A CA 1
ATOM 1282 C C . GLY A 1 165 ? -2.327 2.186 8.597 1.00 97.62 165 GLY A C 1
ATOM 1283 O O . GLY A 1 165 ? -3.490 2.064 8.994 1.00 97.62 165 GLY A O 1
ATOM 1284 N N . TRP A 1 166 ? -1.615 3.278 8.881 1.00 97.62 166 TRP A N 1
ATOM 1285 C CA . TRP A 1 166 ? -2.175 4.398 9.638 1.00 97.62 166 TRP A CA 1
ATOM 1286 C C . TRP A 1 166 ? -3.381 5.019 8.922 1.00 97.62 166 TRP A C 1
ATOM 1288 O O . TRP A 1 166 ? -4.420 5.237 9.550 1.00 97.62 166 TRP A O 1
ATOM 1298 N N . LEU A 1 167 ? -3.307 5.238 7.604 1.00 98.00 167 LEU A N 1
ATOM 1299 C CA . LEU A 1 167 ? -4.441 5.734 6.814 1.00 98.00 167 LEU A CA 1
ATOM 1300 C C . LEU A 1 167 ? -5.645 4.792 6.864 1.00 98.00 167 LEU A C 1
ATOM 1302 O O . LEU A 1 167 ? -6.780 5.269 6.960 1.00 98.00 167 LEU A O 1
ATOM 1306 N N . THR A 1 168 ? -5.417 3.479 6.870 1.00 97.12 168 THR A N 1
ATOM 1307 C CA . THR A 1 168 ? -6.479 2.475 7.029 1.00 97.12 168 THR A CA 1
ATOM 1308 C C . THR A 1 168 ? -7.238 2.687 8.337 1.00 97.12 168 THR A C 1
ATOM 1310 O O . THR A 1 168 ? -8.468 2.783 8.338 1.00 97.12 168 THR A O 1
ATOM 1313 N N . VAL A 1 169 ? -6.518 2.860 9.450 1.00 95.12 169 VAL A N 1
ATOM 1314 C CA . VAL A 1 169 ? -7.127 3.143 10.760 1.00 95.12 169 VAL A CA 1
ATOM 1315 C C . VAL A 1 169 ? -7.856 4.490 10.747 1.00 95.12 169 VAL A C 1
ATOM 1317 O O . VAL A 1 169 ? -8.993 4.593 11.208 1.00 95.12 169 VAL A O 1
ATOM 1320 N N . ARG A 1 170 ? -7.242 5.537 10.182 1.00 95.62 170 ARG A N 1
ATOM 1321 C CA . ARG A 1 170 ? -7.802 6.903 10.190 1.00 95.62 170 ARG A CA 1
ATOM 1322 C C . ARG A 1 170 ? -9.033 7.073 9.307 1.00 95.62 170 ARG A C 1
ATOM 1324 O O . ARG A 1 170 ? -9.887 7.906 9.622 1.00 95.62 170 ARG A O 1
ATOM 1331 N N . THR A 1 171 ? -9.115 6.320 8.216 1.00 96.69 171 THR A N 1
ATOM 1332 C CA . THR A 1 171 ? -10.236 6.348 7.263 1.00 96.69 171 THR A CA 1
ATOM 1333 C C . THR A 1 171 ? -11.240 5.219 7.504 1.00 96.69 171 THR A C 1
ATOM 1335 O O . THR A 1 171 ? -12.290 5.178 6.858 1.00 96.69 171 THR A O 1
ATOM 1338 N N . GLY A 1 172 ? -10.949 4.311 8.440 1.00 96.19 172 GLY A N 1
ATOM 1339 C CA . GLY A 1 172 ? -11.814 3.192 8.796 1.00 96.19 172 GLY A CA 1
ATOM 1340 C C . GLY A 1 172 ? -11.976 2.161 7.679 1.00 96.19 172 GLY A C 1
ATOM 1341 O O . GLY A 1 172 ? -13.041 1.554 7.585 1.00 96.19 172 GLY A O 1
ATOM 1342 N N . GLY A 1 173 ? -10.991 1.992 6.798 1.00 97.00 173 GLY A N 1
ATOM 1343 C CA . GLY A 1 173 ? -11.040 0.985 5.736 1.00 97.00 173 GLY A CA 1
ATOM 1344 C C . GLY A 1 173 ? -9.809 0.974 4.840 1.00 97.00 173 GLY A C 1
ATOM 1345 O O . GLY A 1 173 ? -9.009 1.906 4.858 1.00 97.00 173 GLY A O 1
ATOM 1346 N N . LEU A 1 174 ? -9.664 -0.109 4.078 1.00 97.88 174 LEU A N 1
ATOM 1347 C CA . LEU A 1 174 ? -8.461 -0.419 3.299 1.00 97.88 174 LEU A CA 1
ATOM 1348 C C . LEU A 1 174 ? -8.338 0.377 1.998 1.00 97.88 174 LEU A C 1
ATOM 1350 O O . LEU A 1 174 ? -7.308 0.310 1.341 1.00 97.88 174 LEU A O 1
ATOM 1354 N N . GLU A 1 175 ? -9.368 1.116 1.585 1.00 98.44 175 GLU A N 1
ATOM 1355 C CA . GLU A 1 175 ? -9.473 1.609 0.209 1.00 98.44 175 GLU A CA 1
ATOM 1356 C C . GLU A 1 175 ? -8.307 2.523 -0.200 1.00 98.44 175 GLU A C 1
ATOM 1358 O O . GLU A 1 175 ? -7.784 2.384 -1.304 1.00 98.44 175 GLU A O 1
ATOM 1363 N N . ALA A 1 176 ? -7.849 3.403 0.698 1.00 98.31 176 ALA A N 1
ATOM 1364 C CA . ALA A 1 176 ? -6.696 4.262 0.430 1.00 98.31 176 ALA A CA 1
ATOM 1365 C C . ALA A 1 176 ? -5.389 3.457 0.328 1.00 98.31 176 ALA A C 1
ATOM 1367 O O . ALA A 1 176 ? -4.560 3.743 -0.531 1.00 98.31 176 ALA A O 1
ATOM 1368 N N . ALA A 1 177 ? -5.205 2.441 1.173 1.00 98.38 177 ALA A N 1
ATOM 1369 C CA . ALA A 1 177 ? -4.025 1.584 1.120 1.00 98.38 177 ALA A CA 1
ATOM 1370 C C . ALA A 1 177 ? -4.007 0.753 -0.171 1.00 98.38 177 ALA A C 1
ATOM 1372 O O . ALA A 1 177 ? -3.025 0.789 -0.904 1.00 98.38 177 ALA A O 1
ATOM 1373 N N . ILE A 1 178 ? -5.140 0.122 -0.511 1.00 98.44 178 ILE A N 1
ATOM 1374 C CA . ILE A 1 178 ? -5.313 -0.658 -1.746 1.00 98.44 178 ILE A CA 1
ATOM 1375 C C . ILE A 1 178 ? -4.988 0.196 -2.964 1.00 98.44 178 ILE A C 1
ATOM 1377 O O . ILE A 1 178 ? -4.297 -0.262 -3.864 1.00 98.44 178 ILE A O 1
ATOM 1381 N N . THR A 1 179 ? -5.479 1.434 -2.999 1.00 98.25 179 THR A N 1
ATOM 1382 C CA . THR A 1 179 ? -5.350 2.270 -4.192 1.00 98.25 179 THR A CA 1
ATOM 1383 C C . THR A 1 179 ? -3.905 2.672 -4.469 1.00 98.25 179 THR A C 1
ATOM 1385 O O . THR A 1 179 ? -3.443 2.498 -5.593 1.00 98.25 179 THR A O 1
ATOM 1388 N N . VAL A 1 180 ? -3.182 3.188 -3.468 1.00 98.56 180 VAL A N 1
ATOM 1389 C CA . VAL A 1 180 ? -1.779 3.581 -3.671 1.00 98.56 180 VAL A CA 1
ATOM 1390 C C . VAL A 1 180 ? -0.891 2.368 -3.899 1.00 98.56 180 VAL A C 1
ATOM 1392 O O . VAL A 1 180 ? -0.049 2.409 -4.783 1.00 98.56 180 VAL A O 1
ATOM 1395 N N . HIS A 1 181 ? -1.134 1.264 -3.192 1.00 98.00 181 HIS A N 1
ATOM 1396 C CA . HIS A 1 181 ? -0.351 0.046 -3.352 1.00 98.00 181 HIS A CA 1
ATOM 1397 C C . HIS A 1 181 ? -0.553 -0.585 -4.737 1.00 98.00 181 HIS A C 1
ATOM 1399 O O . HIS A 1 181 ? 0.418 -0.868 -5.433 1.00 98.00 181 HIS A O 1
ATOM 1405 N N . ALA A 1 182 ? -1.807 -0.729 -5.178 1.00 97.62 182 ALA A N 1
ATOM 1406 C CA . ALA A 1 182 ? -2.120 -1.265 -6.498 1.00 97.62 182 ALA A CA 1
ATOM 1407 C C . ALA A 1 182 ? -1.566 -0.383 -7.616 1.00 97.62 182 ALA A C 1
ATOM 1409 O O . ALA A 1 182 ? -0.979 -0.906 -8.555 1.00 97.62 182 ALA A O 1
ATOM 1410 N N . LEU A 1 183 ? -1.734 0.942 -7.530 1.00 97.31 183 LEU A N 1
ATOM 1411 C CA . LEU A 1 183 ? -1.203 1.844 -8.549 1.00 97.31 183 LEU A CA 1
ATOM 1412 C C . LEU A 1 183 ? 0.328 1.832 -8.555 1.00 97.31 183 LEU A C 1
ATOM 1414 O O . LEU A 1 183 ? 0.906 1.721 -9.629 1.00 97.31 183 LEU A O 1
ATOM 1418 N N . ASN A 1 184 ? 0.979 1.856 -7.391 1.00 95.50 184 ASN A N 1
ATOM 1419 C CA . ASN A 1 184 ? 2.435 1.764 -7.307 1.00 95.50 184 ASN A CA 1
ATOM 1420 C C . ASN A 1 184 ? 2.965 0.489 -7.964 1.00 95.50 184 ASN A C 1
ATOM 1422 O O . ASN A 1 184 ? 3.797 0.572 -8.860 1.00 95.50 184 ASN A O 1
ATOM 1426 N N . ASN A 1 185 ? 2.407 -0.673 -7.618 1.00 94.75 185 ASN A N 1
ATOM 1427 C CA . ASN A 1 185 ? 2.824 -1.937 -8.221 1.00 94.75 185 ASN A CA 1
ATOM 1428 C C . ASN A 1 185 ? 2.489 -2.019 -9.713 1.00 94.75 185 ASN A C 1
ATOM 1430 O O . ASN A 1 185 ? 3.308 -2.478 -10.500 1.0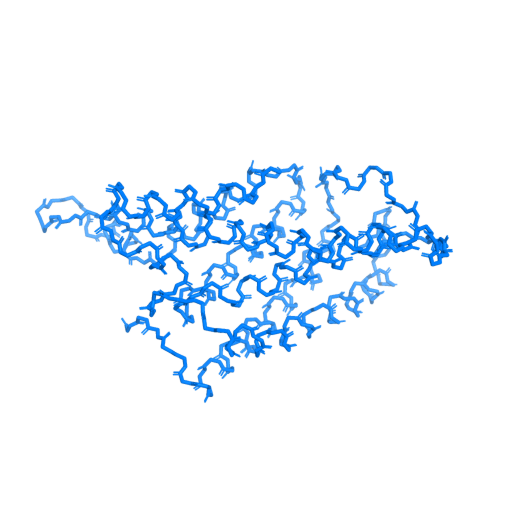0 94.75 185 ASN A O 1
ATOM 1434 N N . VAL A 1 186 ? 1.308 -1.559 -10.141 1.00 95.88 186 VAL A N 1
ATOM 1435 C CA . VAL A 1 186 ? 0.954 -1.551 -11.569 1.00 95.88 186 VAL A CA 1
ATOM 1436 C C . VAL A 1 186 ? 1.979 -0.751 -12.368 1.00 95.88 186 VAL A C 1
ATOM 1438 O O . VAL A 1 186 ? 2.428 -1.234 -13.400 1.00 95.88 186 VAL A O 1
ATOM 1441 N N . PHE A 1 187 ? 2.389 0.428 -11.898 1.00 92.62 187 PHE A N 1
ATOM 1442 C CA . PHE A 1 187 ? 3.418 1.217 -12.577 1.00 92.62 187 PHE A CA 1
ATOM 1443 C C . PHE A 1 187 ? 4.807 0.576 -12.479 1.00 92.62 187 PHE A C 1
ATOM 1445 O O . PHE A 1 187 ? 5.503 0.519 -13.493 1.00 92.62 187 PHE A O 1
ATOM 1452 N N . ALA A 1 188 ? 5.168 0.033 -11.314 1.00 89.94 188 ALA A N 1
ATOM 1453 C CA . ALA A 1 188 ? 6.433 -0.667 -11.104 1.00 89.94 188 ALA A CA 1
ATOM 1454 C C . ALA A 1 188 ? 6.599 -1.888 -12.025 1.00 89.94 188 ALA A C 1
ATOM 1456 O O . ALA A 1 188 ? 7.718 -2.199 -12.410 1.00 89.94 188 ALA A O 1
ATOM 1457 N N . PHE A 1 189 ? 5.505 -2.542 -12.432 1.00 90.88 189 PHE A N 1
ATOM 1458 C CA . PHE A 1 189 ? 5.547 -3.650 -13.393 1.00 90.88 189 PHE A CA 1
ATOM 1459 C C . PHE A 1 189 ? 5.332 -3.213 -14.847 1.00 90.88 189 PHE A C 1
ATOM 1461 O O . PHE A 1 189 ? 5.957 -3.765 -15.752 1.00 90.88 189 PHE A O 1
ATOM 1468 N N . LEU A 1 190 ? 4.456 -2.233 -15.111 1.00 92.56 190 LEU A N 1
ATOM 1469 C CA . LEU A 1 190 ? 4.175 -1.781 -16.479 1.00 92.56 190 LEU A CA 1
ATOM 1470 C C . LEU A 1 190 ? 5.371 -1.081 -17.121 1.00 92.56 190 LEU A C 1
ATOM 1472 O O . LEU A 1 190 ? 5.558 -1.233 -18.326 1.00 92.56 190 LEU A O 1
ATOM 1476 N N . LEU A 1 191 ? 6.152 -0.313 -16.356 1.00 89.56 191 LEU A N 1
ATOM 1477 C CA . LEU A 1 191 ? 7.302 0.412 -16.900 1.00 89.56 191 LEU A CA 1
ATOM 1478 C C . LEU A 1 191 ? 8.385 -0.555 -17.420 1.00 89.56 191 LEU A C 1
ATOM 1480 O O . LEU A 1 191 ? 8.680 -0.484 -18.614 1.00 89.56 191 LEU A O 1
ATOM 1484 N N . PRO A 1 192 ? 8.892 -1.527 -16.634 1.00 88.06 192 PRO A N 1
ATOM 1485 C CA . PRO A 1 192 ? 9.810 -2.538 -17.159 1.00 88.06 192 PRO A CA 1
ATOM 1486 C C . PRO A 1 192 ? 9.213 -3.369 -18.302 1.00 88.06 192 PRO A C 1
ATOM 1488 O O . PRO A 1 192 ? 9.880 -3.626 -19.303 1.00 88.06 192 PRO A O 1
ATOM 1491 N N . ALA A 1 193 ? 7.920 -3.716 -18.221 1.00 90.75 193 ALA A N 1
ATOM 1492 C CA . ALA A 1 193 ? 7.225 -4.417 -19.303 1.00 90.75 193 ALA A CA 1
ATOM 1493 C C . ALA A 1 193 ? 7.215 -3.633 -20.625 1.00 90.75 193 ALA A C 1
ATOM 1495 O O . ALA A 1 193 ? 7.314 -4.228 -21.697 1.00 90.75 193 ALA A O 1
ATOM 1496 N N . ALA A 1 194 ? 7.086 -2.306 -20.562 1.00 91.25 194 ALA A N 1
ATOM 1497 C CA . ALA A 1 194 ? 7.113 -1.431 -21.731 1.00 91.25 194 ALA A CA 1
ATOM 1498 C C . ALA A 1 194 ? 8.526 -1.261 -22.313 1.00 91.25 194 ALA A C 1
ATOM 1500 O O . ALA A 1 194 ? 8.668 -1.044 -23.518 1.00 91.25 194 ALA A O 1
ATOM 1501 N N . MET A 1 195 ? 9.553 -1.358 -21.470 1.00 89.44 195 MET A N 1
ATOM 1502 C CA . MET A 1 195 ? 10.954 -1.110 -21.829 1.00 89.44 195 MET A CA 1
ATOM 1503 C C . MET A 1 195 ? 11.749 -2.387 -22.130 1.00 89.44 195 MET A C 1
ATOM 1505 O O . MET A 1 195 ? 12.907 -2.314 -22.530 1.00 89.44 195 MET A O 1
ATOM 1509 N N . GLY A 1 196 ? 11.126 -3.559 -21.977 1.00 83.12 196 GLY A N 1
ATOM 1510 C CA . GLY A 1 196 ? 11.744 -4.851 -22.287 1.00 83.12 196 GLY A CA 1
ATOM 1511 C C . GLY A 1 196 ? 12.674 -5.365 -21.200 1.00 83.12 196 GLY A C 1
ATOM 1512 O O . GLY A 1 196 ? 13.414 -6.311 -21.440 1.00 83.12 196 GLY A O 1
ATOM 1513 N N . SER A 1 197 ? 12.603 -4.782 -20.008 1.00 81.81 197 SER A N 1
ATOM 1514 C CA . SER A 1 197 ? 13.403 -5.128 -18.834 1.00 81.81 197 SER A CA 1
ATOM 1515 C C . SER A 1 197 ? 12.634 -6.041 -17.870 1.00 81.81 197 SER A C 1
ATOM 1517 O O . SER A 1 197 ? 12.633 -5.844 -16.660 1.00 81.81 197 SER A O 1
ATOM 1519 N N . LEU A 1 198 ? 11.951 -7.057 -18.413 1.00 78.81 198 LEU A N 1
ATOM 1520 C CA . LEU A 1 198 ? 11.266 -8.096 -17.627 1.00 78.81 198 LEU A CA 1
ATOM 1521 C C . LEU A 1 198 ? 12.191 -9.247 -17.211 1.00 78.81 198 LEU A C 1
ATOM 1523 O O . LEU A 1 198 ? 11.703 -10.245 -16.701 1.00 78.81 198 LEU A O 1
ATOM 1527 N N . ASP A 1 199 ? 13.496 -9.163 -17.433 1.00 76.62 199 ASP A N 1
ATOM 1528 C CA . ASP A 1 199 ? 14.431 -10.150 -16.892 1.00 76.62 199 ASP A CA 1
ATOM 1529 C C . ASP A 1 199 ? 14.849 -9.708 -15.482 1.00 76.62 199 ASP A C 1
ATOM 1531 O O . ASP A 1 199 ? 15.237 -8.560 -15.284 1.00 76.62 199 ASP A O 1
ATOM 1535 N N . GLY A 1 200 ? 14.715 -10.592 -14.485 1.00 69.50 200 GLY A N 1
ATOM 1536 C CA . GLY A 1 200 ? 15.058 -10.296 -13.082 1.00 69.50 200 GLY A CA 1
ATOM 1537 C C . GLY A 1 200 ? 14.106 -9.335 -12.352 1.00 69.50 200 GLY A C 1
ATOM 1538 O O . GLY A 1 200 ? 14.363 -8.965 -11.215 1.00 69.50 200 GLY A O 1
ATOM 1539 N N . TRP A 1 201 ? 12.988 -8.934 -12.967 1.00 69.31 201 TRP A N 1
ATOM 1540 C CA . TRP A 1 201 ? 12.014 -7.992 -12.383 1.00 69.31 201 TRP A CA 1
ATOM 1541 C C . TRP A 1 201 ? 11.343 -8.470 -11.085 1.00 69.31 201 TRP A C 1
ATOM 1543 O O . TRP A 1 201 ? 10.800 -7.658 -10.334 1.00 69.31 201 TRP A O 1
ATOM 1553 N N . ASP A 1 202 ? 11.303 -9.781 -10.848 1.00 72.31 202 ASP A N 1
ATOM 1554 C CA . ASP A 1 202 ? 10.752 -10.388 -9.640 1.00 72.31 202 ASP A CA 1
ATOM 1555 C C . ASP A 1 202 ? 11.791 -10.517 -8.514 1.00 72.31 202 ASP A C 1
ATOM 1557 O O . ASP A 1 202 ? 11.423 -10.814 -7.371 1.00 72.31 202 ASP A O 1
ATOM 1561 N N . GLU A 1 203 ? 13.065 -10.235 -8.801 1.00 74.50 203 GLU A N 1
ATOM 1562 C CA . GLU A 1 203 ? 14.135 -10.196 -7.811 1.00 74.50 203 GLU A CA 1
ATOM 1563 C C . GLU A 1 203 ? 14.041 -8.909 -6.986 1.00 74.50 203 GLU A C 1
ATOM 1565 O O . GLU A 1 203 ? 14.439 -7.816 -7.384 1.00 74.50 203 GLU A O 1
ATOM 1570 N N . GLN A 1 204 ? 13.485 -9.042 -5.785 1.00 80.31 204 GLN A N 1
ATOM 1571 C CA . GLN A 1 204 ? 13.486 -7.972 -4.792 1.00 80.31 204 GLN A CA 1
ATOM 1572 C C . GLN A 1 204 ? 14.873 -7.880 -4.148 1.00 80.31 204 GLN A C 1
ATOM 1574 O O . GLN A 1 204 ? 15.461 -8.902 -3.794 1.00 80.31 204 GLN A O 1
ATOM 1579 N N . GLY A 1 205 ? 15.382 -6.658 -3.972 1.00 84.12 205 GLY A N 1
ATOM 1580 C CA . GLY A 1 205 ? 16.757 -6.431 -3.533 1.00 84.12 205 GLY A CA 1
ATOM 1581 C C . GLY A 1 205 ? 16.948 -5.174 -2.690 1.00 84.12 205 GLY A C 1
ATOM 1582 O O . GLY A 1 205 ? 16.074 -4.767 -1.918 1.00 84.12 205 GLY A O 1
ATOM 1583 N N . GLY A 1 206 ? 18.152 -4.612 -2.780 1.00 86.00 206 GLY A N 1
ATOM 1584 C CA . GLY A 1 206 ? 18.482 -3.318 -2.194 1.00 86.00 206 GLY A CA 1
ATOM 1585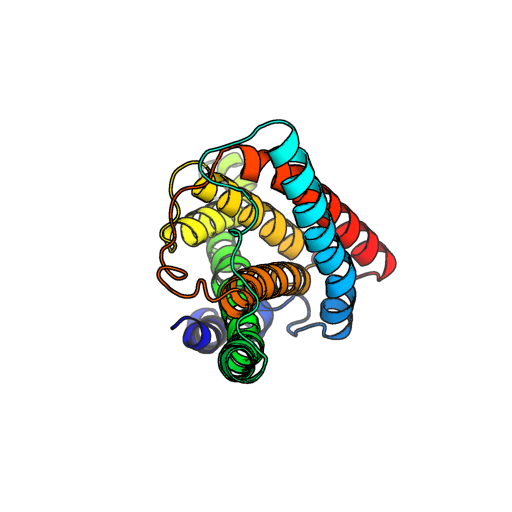 C C . GLY A 1 206 ? 17.907 -2.158 -3.006 1.00 86.00 206 GLY A C 1
ATOM 1586 O O . GLY A 1 206 ? 17.343 -2.343 -4.076 1.00 86.00 206 GLY A O 1
ATOM 1587 N N . ALA A 1 207 ? 18.036 -0.958 -2.455 1.00 86.62 207 ALA A N 1
ATOM 1588 C CA . ALA A 1 207 ? 17.823 0.296 -3.165 1.00 86.62 207 ALA A CA 1
ATOM 1589 C C . ALA A 1 207 ? 18.745 1.355 -2.547 1.00 86.62 207 ALA A C 1
ATOM 1591 O O . ALA A 1 207 ? 19.141 1.211 -1.376 1.00 86.62 207 ALA A O 1
ATOM 1592 N N . PRO A 1 208 ? 19.077 2.434 -3.271 1.00 90.56 208 PRO A N 1
ATOM 1593 C CA . PRO A 1 208 ? 19.844 3.530 -2.705 1.00 90.56 208 PRO A CA 1
ATOM 1594 C C . PRO A 1 208 ? 19.033 4.265 -1.624 1.00 90.56 208 PRO A C 1
ATOM 1596 O O . PRO A 1 208 ? 17.806 4.332 -1.657 1.00 90.56 208 PRO A O 1
ATOM 1599 N N . TRP A 1 209 ? 19.724 4.884 -0.663 1.00 91.69 209 TRP A N 1
ATOM 1600 C CA . TRP A 1 209 ? 19.085 5.701 0.385 1.00 91.69 209 TRP A CA 1
ATOM 1601 C C . TRP A 1 209 ? 18.303 6.897 -0.183 1.00 91.69 209 TRP A C 1
ATOM 1603 O O . TRP A 1 209 ? 17.408 7.425 0.478 1.00 91.69 209 TRP A O 1
ATOM 1613 N N . THR A 1 210 ? 18.635 7.322 -1.405 1.00 91.81 210 THR A N 1
ATOM 1614 C CA . THR A 1 210 ? 17.946 8.381 -2.147 1.00 91.81 210 THR A CA 1
ATOM 1615 C C . THR A 1 210 ? 16.490 8.021 -2.430 1.00 91.81 210 THR A C 1
ATOM 1617 O O . THR A 1 210 ? 15.651 8.918 -2.368 1.00 91.81 210 THR A O 1
ATOM 1620 N N . LEU A 1 211 ? 16.164 6.732 -2.620 1.00 91.38 211 LEU A N 1
ATOM 1621 C CA . LEU A 1 211 ? 14.781 6.257 -2.750 1.00 91.38 211 LEU A CA 1
ATOM 1622 C C . LEU A 1 211 ? 13.949 6.666 -1.529 1.00 91.38 211 LEU A C 1
ATOM 1624 O O . LEU A 1 211 ? 12.919 7.317 -1.675 1.00 91.38 211 LEU A O 1
ATOM 1628 N N . LEU A 1 212 ? 14.447 6.381 -0.322 1.00 92.88 212 LEU A N 1
ATOM 1629 C CA . LEU A 1 212 ? 13.759 6.730 0.923 1.00 92.88 212 LEU A CA 1
ATOM 1630 C C . LEU A 1 212 ? 13.555 8.249 1.057 1.00 92.88 212 LEU A C 1
ATOM 1632 O O . LEU A 1 212 ? 12.526 8.715 1.545 1.00 92.88 212 LEU A O 1
ATOM 1636 N N . VAL A 1 213 ? 14.534 9.048 0.624 1.00 92.12 213 VAL A N 1
ATOM 1637 C CA . VAL A 1 213 ? 14.437 10.517 0.656 1.00 92.12 213 VAL A CA 1
ATOM 1638 C C . VAL A 1 213 ? 13.409 11.050 -0.339 1.00 92.12 213 VAL A C 1
ATOM 1640 O O . VAL A 1 213 ? 12.737 12.036 -0.030 1.00 92.12 213 VAL A O 1
ATOM 1643 N N . VAL A 1 214 ? 13.258 10.401 -1.493 1.00 94.44 214 VAL A N 1
ATOM 1644 C CA . VAL A 1 214 ? 12.211 10.700 -2.477 1.00 94.44 214 VAL A CA 1
ATOM 1645 C C . VAL A 1 214 ? 10.836 10.295 -1.950 1.00 94.44 214 VAL A C 1
ATOM 1647 O O . VAL A 1 214 ? 9.884 11.070 -2.069 1.00 94.44 214 VAL A O 1
ATOM 1650 N N . ASP A 1 215 ? 10.714 9.117 -1.340 1.00 95.75 215 ASP A N 1
ATOM 1651 C CA . ASP A 1 215 ? 9.409 8.565 -0.982 1.00 95.75 215 ASP A CA 1
ATOM 1652 C C . ASP A 1 215 ? 8.780 9.237 0.247 1.00 95.75 215 ASP A C 1
ATOM 1654 O O . ASP A 1 215 ? 7.578 9.509 0.274 1.00 95.75 215 ASP A O 1
ATOM 1658 N N . LEU A 1 216 ? 9.582 9.613 1.249 1.00 97.38 216 LEU A N 1
ATOM 1659 C CA . LEU A 1 216 ? 9.103 10.289 2.463 1.00 97.38 216 LEU A CA 1
ATOM 1660 C C . LEU A 1 216 ? 8.191 11.511 2.202 1.00 97.38 216 LEU A C 1
ATOM 1662 O O . LEU A 1 216 ? 7.086 11.559 2.762 1.00 97.38 216 LEU A O 1
ATOM 1666 N N . PRO A 1 217 ? 8.581 12.513 1.385 1.00 97.81 217 PRO A N 1
ATOM 1667 C CA . PRO A 1 217 ? 7.698 13.626 1.053 1.00 97.81 217 PRO A CA 1
ATOM 1668 C C . PRO A 1 217 ? 6.488 13.180 0.222 1.00 97.81 217 PRO A C 1
ATOM 1670 O O . PRO A 1 217 ? 5.394 13.711 0.435 1.00 97.81 217 PRO A O 1
ATOM 1673 N N . CYS A 1 218 ? 6.635 12.186 -0.661 1.00 98.12 218 CYS A N 1
ATOM 1674 C CA . CYS A 1 218 ? 5.524 11.639 -1.442 1.00 98.12 218 CYS A CA 1
ATOM 1675 C C . CYS A 1 218 ? 4.453 11.032 -0.529 1.00 98.12 218 CYS A C 1
ATOM 1677 O O . CYS A 1 218 ? 3.273 11.393 -0.623 1.00 98.12 218 CYS A O 1
ATOM 1679 N N . LEU A 1 219 ? 4.859 10.184 0.415 1.00 98.44 219 LEU A N 1
ATOM 1680 C CA . LEU A 1 219 ? 3.992 9.589 1.428 1.00 98.44 219 LEU A CA 1
ATOM 1681 C C . LEU A 1 219 ? 3.337 10.639 2.325 1.00 98.44 219 LEU A C 1
ATOM 1683 O O . LEU A 1 219 ? 2.147 10.530 2.632 1.00 98.44 219 LEU A O 1
ATOM 1687 N N . ALA A 1 220 ? 4.078 11.673 2.730 1.00 98.44 220 ALA A N 1
ATOM 1688 C CA . ALA A 1 220 ? 3.535 12.755 3.547 1.00 98.44 220 ALA A CA 1
ATOM 1689 C C . ALA A 1 220 ? 2.435 13.532 2.803 1.00 98.44 220 ALA A C 1
ATOM 1691 O O . ALA A 1 220 ? 1.354 13.762 3.360 1.00 98.44 220 ALA A O 1
ATOM 1692 N N . VAL A 1 221 ? 2.676 13.888 1.536 1.00 98.50 221 VAL A N 1
ATOM 1693 C CA . VAL A 1 221 ? 1.691 14.558 0.671 1.00 98.50 221 VAL A CA 1
ATOM 1694 C C . VAL A 1 221 ? 0.479 13.658 0.440 1.00 98.50 221 VAL A C 1
ATOM 1696 O O . VAL A 1 221 ? -0.658 14.111 0.606 1.00 98.50 221 VAL A O 1
ATOM 1699 N N . TYR A 1 222 ? 0.704 12.378 0.137 1.00 98.69 222 TYR A N 1
ATOM 1700 C CA . TYR A 1 222 ? -0.359 11.392 -0.037 1.00 98.69 222 TYR A CA 1
ATOM 1701 C C . TYR A 1 222 ? -1.244 11.290 1.210 1.00 98.69 222 TYR A C 1
ATOM 1703 O O . TYR A 1 222 ? -2.467 11.457 1.138 1.00 98.69 222 TYR A O 1
ATOM 1711 N N . ALA A 1 223 ? -0.631 11.091 2.377 1.00 98.62 223 ALA A N 1
ATOM 1712 C CA . ALA A 1 223 ? -1.341 10.969 3.640 1.00 98.62 223 ALA A CA 1
ATOM 1713 C C . ALA A 1 223 ? -2.130 12.239 3.984 1.00 98.62 223 ALA A C 1
ATOM 1715 O O . ALA A 1 223 ? -3.297 12.155 4.388 1.00 98.62 223 ALA A O 1
ATOM 1716 N N . ALA A 1 224 ? -1.537 13.419 3.782 1.00 98.62 224 ALA A N 1
ATOM 1717 C CA . ALA A 1 224 ? -2.210 14.694 4.003 1.00 98.62 224 ALA A CA 1
ATOM 1718 C C . ALA A 1 224 ? -3.430 14.858 3.080 1.00 98.62 224 ALA A C 1
ATOM 1720 O O . ALA A 1 224 ? -4.519 15.212 3.553 1.00 98.62 224 ALA A O 1
ATOM 1721 N N . ALA A 1 225 ? -3.278 14.540 1.791 1.00 98.62 225 ALA A N 1
ATOM 1722 C CA . ALA A 1 225 ? -4.3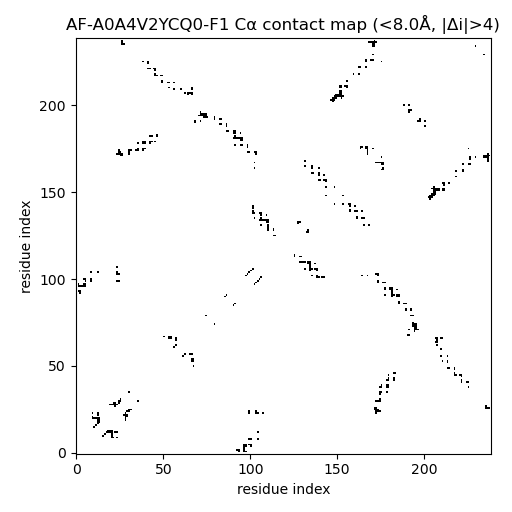45 14.622 0.798 1.00 98.62 225 ALA A CA 1
ATOM 1723 C C . ALA A 1 225 ? -5.500 13.660 1.115 1.00 98.62 225 ALA A C 1
ATOM 1725 O O . ALA A 1 225 ? -6.664 14.073 1.112 1.00 98.62 225 ALA A O 1
ATOM 1726 N N . VAL A 1 226 ? -5.203 12.405 1.470 1.00 98.56 226 VAL A N 1
ATOM 1727 C CA . VAL A 1 226 ? -6.219 11.411 1.855 1.00 98.56 226 VAL A CA 1
ATOM 1728 C C . VAL A 1 226 ? -6.958 11.840 3.121 1.00 98.56 226 VAL A C 1
ATOM 1730 O O . VAL A 1 226 ? -8.188 11.789 3.156 1.00 98.56 226 VAL A O 1
ATOM 1733 N N . VAL A 1 227 ? -6.253 12.312 4.154 1.00 98.06 227 VAL A N 1
ATOM 1734 C CA . VAL A 1 227 ? -6.886 12.780 5.401 1.00 98.06 227 VAL A CA 1
ATOM 1735 C C . VAL A 1 227 ? -7.776 13.996 5.150 1.00 98.06 227 VAL A C 1
ATOM 1737 O O . VAL A 1 227 ? -8.887 14.073 5.687 1.00 98.06 227 VAL A O 1
ATOM 1740 N N . TRP A 1 228 ? -7.316 14.945 4.337 1.00 98.12 228 TRP A N 1
ATOM 1741 C CA . TRP A 1 228 ? -8.110 16.103 3.937 1.00 98.12 228 TRP A CA 1
ATOM 1742 C C . TRP A 1 228 ? -9.370 15.684 3.172 1.00 98.12 228 TRP A C 1
ATOM 1744 O O . TRP A 1 228 ? -10.477 16.124 3.506 1.00 98.12 228 TRP A O 1
ATOM 1754 N N . LEU A 1 229 ? -9.228 14.782 2.202 1.00 97.75 229 LEU A N 1
ATOM 1755 C CA . LEU A 1 229 ? -10.338 14.311 1.384 1.00 97.75 229 LEU A CA 1
ATOM 1756 C C . LEU A 1 229 ? -11.344 13.507 2.219 1.00 97.75 229 LEU A C 1
ATOM 1758 O O . LEU A 1 229 ? -12.549 13.726 2.101 1.00 97.75 229 LEU A O 1
ATOM 1762 N N . ALA A 1 230 ? -10.868 12.656 3.131 1.00 97.00 230 ALA A N 1
ATOM 1763 C CA . ALA A 1 230 ? -11.708 11.881 4.042 1.00 97.00 230 ALA A CA 1
ATOM 1764 C C . ALA A 1 230 ? -12.546 12.783 4.962 1.00 97.00 230 ALA A C 1
ATOM 1766 O O . ALA A 1 230 ? -13.726 12.504 5.194 1.00 97.00 230 ALA A O 1
ATOM 1767 N N . LYS A 1 231 ? -11.971 13.899 5.443 1.00 95.69 231 LYS A N 1
ATOM 1768 C CA . LYS A 1 231 ? -12.709 14.924 6.201 1.00 95.69 231 LYS A CA 1
ATOM 1769 C C . LYS A 1 231 ? -13.789 15.585 5.343 1.00 95.69 231 LYS A C 1
ATOM 1771 O O . LYS A 1 231 ? -14.921 15.721 5.806 1.00 95.69 231 LYS A O 1
ATOM 1776 N N . ARG A 1 232 ? -13.474 15.961 4.097 1.00 96.38 232 ARG A N 1
ATOM 1777 C CA . ARG A 1 232 ? -14.449 16.587 3.183 1.00 96.38 232 ARG A CA 1
ATOM 1778 C C . ARG A 1 232 ? -15.595 15.656 2.807 1.00 96.38 232 ARG A C 1
ATOM 1780 O O . ARG A 1 232 ? -16.740 16.093 2.778 1.00 96.38 232 ARG A O 1
ATOM 1787 N N . GLN A 1 233 ? -15.298 14.385 2.560 1.00 95.38 233 GLN A N 1
ATOM 1788 C CA . GLN A 1 233 ? -16.297 13.373 2.208 1.00 95.38 233 GLN A CA 1
ATOM 1789 C C . GLN A 1 233 ? -17.011 12.781 3.438 1.00 95.38 233 GLN A C 1
ATOM 1791 O O . GLN A 1 233 ? -17.892 11.942 3.271 1.00 95.38 233 GLN A O 1
ATOM 1796 N N . ARG A 1 234 ? -16.650 13.206 4.664 1.00 93.88 234 ARG A N 1
ATOM 1797 C CA . ARG A 1 234 ? -17.201 12.717 5.945 1.00 93.88 234 ARG A CA 1
ATOM 1798 C C . ARG A 1 234 ? -17.227 11.187 6.022 1.00 93.88 234 ARG A C 1
ATOM 1800 O O . ARG A 1 234 ? -18.234 10.578 6.375 1.00 93.88 234 ARG A O 1
ATOM 1807 N N . ILE A 1 235 ? -16.105 10.575 5.652 1.00 94.75 235 ILE A N 1
ATOM 1808 C CA . ILE A 1 235 ? -15.968 9.121 5.584 1.00 94.75 235 ILE A CA 1
ATOM 1809 C C . ILE A 1 235 ? -16.202 8.496 6.969 1.00 94.75 235 ILE A C 1
ATOM 1811 O O . ILE A 1 235 ? -15.655 8.957 7.972 1.00 94.75 235 ILE A O 1
ATOM 1815 N N . ALA A 1 236 ? -17.012 7.434 7.011 1.00 91.19 236 ALA A N 1
ATOM 1816 C CA . ALA A 1 236 ? -17.279 6.679 8.232 1.00 91.19 236 ALA A CA 1
ATOM 1817 C C . ALA A 1 236 ? -15.980 6.090 8.806 1.00 91.19 236 ALA A C 1
ATOM 1819 O O . ALA A 1 236 ? -15.220 5.439 8.089 1.00 91.19 236 ALA A O 1
ATOM 1820 N N . ARG A 1 237 ? -15.748 6.300 10.101 1.00 87.31 237 ARG A N 1
ATOM 1821 C CA . ARG A 1 237 ? -14.578 5.826 10.851 1.00 87.31 237 ARG A CA 1
ATOM 1822 C C . ARG A 1 237 ? -14.994 5.470 12.277 1.00 87.31 237 ARG A C 1
ATOM 1824 O O . ARG A 1 237 ? -16.026 5.952 12.740 1.00 87.31 237 ARG A O 1
ATOM 1831 N N . VAL A 1 238 ? -14.196 4.654 12.957 1.00 76.06 238 VAL A N 1
ATOM 1832 C CA . VAL A 1 238 ? -14.346 4.414 14.400 1.00 76.06 238 VAL A CA 1
ATOM 1833 C C . VAL A 1 238 ? -13.978 5.687 15.173 1.00 76.06 238 VAL A C 1
ATOM 1835 O O . VAL A 1 238 ? -13.033 6.383 14.791 1.00 76.06 238 VAL A O 1
ATOM 1838 N N . SER A 1 239 ? -14.798 6.031 16.172 1.00 55.09 239 SER A N 1
ATOM 1839 C CA . SER A 1 239 ? -14.677 7.223 17.029 1.00 55.09 239 SER A CA 1
ATOM 1840 C C . SER A 1 239 ? -13.553 7.101 18.042 1.00 55.09 239 SER A C 1
ATOM 1842 O O . SER A 1 239 ? -13.498 6.023 18.675 1.00 55.09 239 SER A O 1
#

Mean predicted aligned error: 6.07 Å

Secondary structure (DSSP, 8-state):
-GGGHHHHHHHIIIIIS-S-GGGGTBTTSS--HHHHHHHHHHHHHHHHHHHHHHHHHHHHS--SS-SSPP-PPP--HHHHHHHHHHHHHHHHHHHHHHHIIIIIIIHHHHHHTS---SSSS-HHHHHHHHSSHHHHHHHHHHHHHTS---HHHHHHHHHHHHHHHHHHHHHTBSHHHHHHHHHHHHHHHHHHHHHT--SSTT------HHHHHHHHHHHHHHHHHHHHHHHHTT-----

pLDDT: mean 88.43, std 11.99, range [50.12, 98.69]